Protein 5W83 (pdb70)

B-factor: mean 42.68, std 14.16, range [18.79, 93.51]

Nearest PDB structures (foldseek):
  5w83-assembly1_A  TM=1.006E+00  e=1.989E-36  Saccharomyces cerevisiae S288C
  5u4p-assembly1_A  TM=9.818E-01  e=3.634E-33  Saccharomyces cerevisiae S288C
  4o8x-assembly1_A  TM=9.878E-01  e=1.649E-31  Saccharomyces cerevisiae S288C
  4ocm-assembly2_D  TM=9.917E-01  e=1.110E-30  Saccharomyces cerevisiae S288C
  4ocl-assembly2_D  TM=9.915E-01  e=1.251E-30  Saccharomyces cerevisiae S288C

GO terms:
  GO:0034515 proteasome storage granule (C, IDA)
  GO:0008541 proteasome regulatory particle, lid subcomplex (C, IDA)
  GO:0006511 ubiquitin-dependent protein catabolic process (P, TAS)
  GO:0005515 protein binding (F, IPI)
  GO:0043161 proteasome-mediated ubiquitin-dependent protein catabolic process (P, IDA)

CATH classification: 3.40.140.10

InterPro domains:
  IPR000555 JAB1/MPN/MOV34 metalloenzyme domain [PF01398] (5-116)
  IPR000555 JAB1/MPN/MOV34 metalloenzyme domain [SM00232] (7-142)
  IPR024969 EIF3F/CSN6-like, C-terminal [PF13012] (165-292)
  IPR033858 26S Proteasome non-ATPase regulatory subunit 7/8 [cd08062] (6-303)
  IPR037518 MPN domain [PS50249] (8-143)

Solvent-accessible surface area: 15556 Å² total; per-residue (Å²): 200,137,22,112,107,1,10,0,6,4,1,0,0,0,14,1,4,26,6,6,80,54,42,150,15,123,157,122,83,14,8,0,0,0,0,1,3,61,1,121,56,56,13,0,90,1,43,32,15,23,8,5,35,21,123,32,41,101,97,59,47,98,37,49,141,12,61,79,98,6,0,77,61,6,24,92,4,27,56,127,56,35,65,177,16,56,5,1,0,0,3,0,6,3,78,158,71,66,97,8,0,63,145,0,1,75,17,0,70,128,53,18,92,39,50,0,0,0,0,3,0,35,8,99,34,82,53,142,29,41,10,15,53,0,32,6,4,57,97,95,110,162,65,121,80,78,110,68,33,28,78,92,6,82,22,82,13,88,24,76,9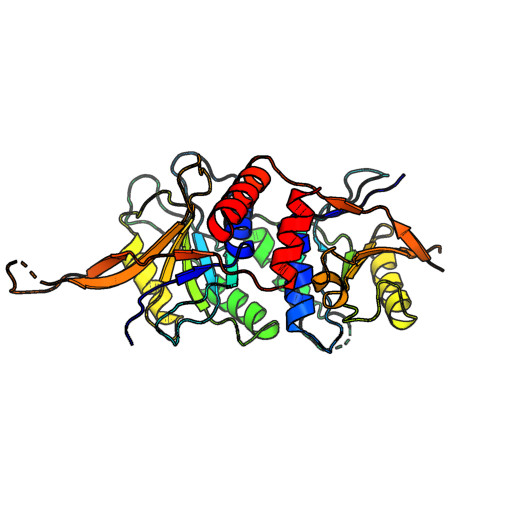8,0,6,20,19,0,5,47,35,0,34,140,113,202,30,20,0,72,0,18,0,4,0,0,0,52,0,0,42,20,0,57,67,7,58,114,93,83,4,39,0,0,0,1,1,95,37,61,70,112,111,21,0,49,3,39,2,2,15,17,6,34,96,136,134,46,66,103,119,10,46,63,72,17,53,83,9,22,144,91,4,30,9,102,52,90,28,0,0,8,2,6,0,2,20,32,87,13,30,104,10,35,92,111,9,10,85,38,0,92,61,22,35,145,157,44,90,53,4,0,0,0,0,0,0,0,61,50,0,36,165,27,102,10,34,30,35,0,8,21,13,116,163,155,83,88,67,6,95,34,54,30,50,49,79,90,86,17,52,103,13,0,97,36,3,54,50,87,54,147,203

Sequence (331 aa):
LQHEKVTIAPLVLLSALDHYERTQQTKENKRCVGVILGDANSSTIRRVTNSFALPFEEDEKNSDVWFLDHNYIENMNEMCKKINAKEKLIGWYHSGPKLRASDLKINELFKKYTQQNNPLLLIVDVKQQGVGLPTDAYVAIEQVDGTSTEEKTFLHLPCTIEAEEAEEIGVEHLLRDKETVYISSIALLKMLKHGRAGVPMEVMGLLMLGEFVDDYTVNNVVDVFAMPQSAVDDVFQAKMMMDMLKQTGRDQMVVGWYHSHPGFGCWLSSVDVNTQKSFEQLNSRAVAVVVDPIQSVKGKVVIDAFRLIDHYYSLNIDYHKTAKETKMLMNLHKEQWQ

Structure (mmCIF, N/CA/C/O backbone):
data_5W83
#
_entry.id   5W83
#
_cell.length_a   58.720
_cell.length_b   74.990
_cell.length_c   82.470
_cell.angle_alpha   90.00
_cell.angle_beta   90.00
_cell.angle_gamma   90.00
#
_symmetry.space_group_name_H-M   'P 21 21 21'
#
loop_
_entity.id
_entity.type
_entity.pdbx_description
1 polymer '26S proteasome regulatory subunit RPN8'
2 polymer 'Ubiquitin carboxyl-terminal hydrolase RPN11'
3 non-polymer 'ZINC ION'
4 water water
#
loop_
_atom_site.group_PDB
_atom_site.id
_atom_site.type_symbol
_atom_site.label_atom_id
_atom_site.label_alt_id
_atom_site.label_comp_id
_atom_site.label_asym_id
_atom_site.label_entity_id
_atom_site.label_seq_id
_atom_site.pdbx_PDB_ins_code
_atom_site.Cartn_x
_atom_site.Cartn_y
_atom_site.Cartn_z
_atom_site.occupancy
_atom_site.B_iso_or_equiv
_atom_site.auth_seq_id
_atom_site.auth_comp_id
_atom_site.auth_asym_id
_atom_site.auth_atom_id
_atom_site.pdbx_PDB_model_num
ATOM 1 N N . LEU A 1 3 ? 12.013 44.915 30.163 1.00 67.79 3 LEU A N 1
ATOM 2 C CA . LEU A 1 3 ? 11.973 44.018 31.310 1.00 66.11 3 LEU A CA 1
ATOM 3 C C . LEU A 1 3 ? 10.594 43.360 31.383 1.00 64.82 3 LEU A C 1
ATOM 4 O O . LEU A 1 3 ? 10.427 42.306 31.997 1.00 69.14 3 LEU A O 1
ATOM 19 N N . GLN A 1 4 ? 9.614 43.973 30.727 1.00 60.07 4 GLN A N 1
ATOM 20 C CA . GLN A 1 4 ? 8.240 43.490 30.738 1.00 56.22 4 GLN A CA 1
ATOM 21 C C . GLN A 1 4 ? 7.980 42.660 29.490 1.00 49.71 4 GLN A C 1
ATOM 22 O O . GLN A 1 4 ? 8.047 43.177 28.367 1.00 48.69 4 GLN A O 1
ATOM 36 N N . HIS A 1 5 ? 7.674 41.384 29.685 1.00 42.89 5 HIS A N 1
ATOM 37 C CA . HIS A 1 5 ? 7.214 40.557 28.581 1.00 39.22 5 HIS A CA 1
ATOM 38 C C . HIS A 1 5 ? 5.770 40.886 28.253 1.00 37.99 5 HIS A C 1
ATOM 39 O O . HIS A 1 5 ? 4.931 41.047 29.151 1.00 41.64 5 HIS A O 1
ATOM 53 N N . GLU A 1 6 ? 5.473 40.985 26.962 1.00 35.28 6 GLU A N 1
ATOM 54 C CA . GLU A 1 6 ? 4.120 41.309 26.547 1.00 34.46 6 GLU A CA 1
ATOM 55 C C . GLU A 1 6 ? 3.473 40.277 25.648 1.00 30.58 6 GLU A C 1
ATOM 56 O O . GLU A 1 6 ? 2.237 40.208 25.623 1.00 35.68 6 GLU A O 1
ATOM 68 N N . LYS A 1 7 ? 4.247 39.464 24.929 1.00 32.32 7 LYS A N 1
ATOM 69 C CA . LYS A 1 7 ? 3.636 38.483 24.041 1.00 30.86 7 LYS A CA 1
ATOM 70 C C . LYS A 1 7 ? 4.592 37.319 23.841 1.00 29.46 7 LYS A C 1
ATOM 71 O O . LYS A 1 7 ? 5.774 37.392 24.178 1.00 31.30 7 LYS A O 1
ATOM 90 N N . VAL A 1 8 ? 4.050 36.235 23.286 1.00 29.03 8 VAL A N 1
ATOM 91 C CA . VAL A 1 8 ? 4.779 34.980 23.116 1.00 27.75 8 VAL A CA 1
ATOM 92 C C . VAL A 1 8 ? 4.551 34.476 21.697 1.00 29.19 8 VAL A C 1
ATOM 93 O O . VAL A 1 8 ? 3.431 34.542 21.179 1.00 30.08 8 VAL A O 1
ATOM 106 N N . THR A 1 9 ? 5.620 34.009 21.043 1.00 28.22 9 THR A N 1
ATOM 107 C CA . THR A 1 9 ? 5.480 33.275 19.794 1.00 25.58 9 THR A CA 1
ATOM 108 C C . THR A 1 9 ? 5.963 31.852 20.029 1.00 28.90 9 THR A C 1
ATOM 109 O O . THR A 1 9 ? 6.865 31.618 20.829 1.00 28.01 9 THR A O 1
ATOM 120 N N . ILE A 1 10 ? 5.327 30.896 19.359 1.00 26.89 10 ILE A N 1
ATOM 121 C CA . ILE A 1 10 ? 5.613 29.474 19.554 1.00 25.64 10 ILE A CA 1
ATOM 122 C C . ILE A 1 10 ? 5.798 28.805 18.201 1.00 26.24 10 ILE A C 1
ATOM 123 O O . ILE A 1 10 ? 4.979 28.991 17.293 1.00 26.84 10 ILE A O 1
ATOM 139 N N . ALA A 1 11 ? 6.873 27.993 18.073 1.00 25.50 11 ALA A N 1
ATOM 140 C CA . ALA A 1 11 ? 7.085 27.180 16.880 1.00 25.74 11 ALA A CA 1
ATOM 141 C C . ALA A 1 11 ? 6.176 25.949 16.909 1.00 21.76 11 ALA A C 1
ATOM 142 O O . ALA A 1 11 ? 5.974 25.353 17.972 1.00 25.19 11 ALA A O 1
ATOM 149 N N . PRO A 1 12 ? 5.608 25.556 15.766 1.00 23.67 12 PRO A N 1
ATOM 150 C CA . PRO A 1 12 ? 4.797 24.331 15.720 1.00 24.72 12 PRO A CA 1
ATOM 151 C C . PRO A 1 12 ? 5.482 23.121 16.310 1.00 23.80 12 PRO A C 1
ATOM 152 O O . PRO A 1 12 ? 4.807 22.301 16.947 1.00 23.94 12 PRO A O 1
ATOM 163 N N . LEU A 1 13 ? 6.803 23.014 16.172 1.00 23.32 13 LEU A N 1
ATOM 164 C CA . LEU A 1 13 ? 7.512 21.859 16.710 1.00 23.15 13 LEU A CA 1
ATOM 165 C C . LEU A 1 13 ? 7.285 21.714 18.208 1.00 22.63 13 LEU A C 1
ATOM 166 O O . LEU A 1 13 ? 7.125 20.593 18.703 1.00 22.91 13 LEU A O 1
ATOM 182 N N . VAL A 1 14 ? 7.259 22.837 18.945 1.00 20.71 14 VAL A N 1
ATOM 183 C CA . VAL A 1 14 ? 7.086 22.763 20.396 1.00 24.65 14 VAL A CA 1
ATOM 184 C C . VAL A 1 14 ? 5.748 22.121 20.746 1.00 24.42 14 VAL A C 1
ATOM 185 O O . VAL A 1 14 ? 5.659 21.298 21.666 1.00 24.77 14 VAL A O 1
ATOM 198 N N . LEU A 1 15 ? 4.684 22.492 20.034 1.00 23.12 15 LEU A N 1
ATOM 199 C CA . LEU A 1 15 ? 3.379 21.899 20.326 1.00 22.94 15 LEU A CA 1
ATOM 200 C C . LEU A 1 15 ? 3.348 20.411 19.977 1.00 22.05 15 LEU A C 1
ATOM 201 O O . LEU A 1 15 ? 2.780 19.604 20.726 1.00 26.06 15 LEU A O 1
ATOM 217 N N . LEU A 1 16 ? 3.962 20.030 18.852 1.00 21.53 16 LEU A N 1
ATOM 218 C CA . LEU A 1 16 ? 4.030 18.621 18.464 1.00 24.28 16 LEU A CA 1
ATOM 219 C C . LEU A 1 16 ? 4.898 17.813 19.424 1.00 23.36 16 LEU A C 1
ATOM 220 O O . LEU A 1 16 ? 4.618 16.631 19.677 1.00 24.96 16 LEU A O 1
ATOM 236 N N . SER A 1 17 ? 5.959 18.434 19.951 1.00 21.77 17 SER A N 1
ATOM 237 C CA . SER A 1 17 ? 6.801 17.769 20.947 1.00 22.52 17 SER A CA 1
ATOM 238 C C . SER A 1 17 ? 6.037 17.557 22.243 1.00 21.79 17 SER A C 1
ATOM 239 O O . SER A 1 17 ? 6.146 16.492 22.870 1.00 24.86 17 SER A O 1
ATOM 247 N N . ALA A 1 18 ? 5.251 18.546 22.664 1.00 23.20 18 ALA A N 1
ATOM 248 C CA . ALA A 1 18 ? 4.466 18.335 23.877 1.00 23.31 18 ALA A CA 1
ATOM 249 C C . ALA A 1 18 ? 3.460 17.207 23.687 1.00 24.00 18 ALA A C 1
ATOM 250 O O . ALA A 1 18 ? 3.262 16.379 24.588 1.00 25.90 18 ALA A O 1
ATOM 257 N N . LEU A 1 19 ? 2.811 17.157 22.523 1.00 22.73 19 LEU A N 1
ATOM 258 C CA . LEU A 1 19 ? 1.862 16.081 22.254 1.00 26.24 19 LEU A CA 1
ATOM 259 C C . LEU A 1 19 ? 2.562 14.725 22.237 1.00 25.83 19 LEU A C 1
ATOM 260 O O . LEU A 1 19 ? 2.065 13.758 22.826 1.00 26.29 19 LEU A O 1
ATOM 276 N N . ASP A 1 20 ? 3.727 14.642 21.586 1.00 27.04 20 ASP A N 1
ATOM 277 C CA . ASP A 1 20 ? 4.464 13.377 21.540 1.00 26.84 20 ASP A CA 1
ATOM 278 C C . ASP A 1 20 ? 4.900 12.934 22.933 1.00 27.10 20 ASP A C 1
ATOM 279 O O . ASP A 1 20 ? 4.862 11.740 23.262 1.00 27.48 20 ASP A O 1
ATOM 288 N N . HIS A 1 21 ? 5.331 13.884 23.763 1.00 25.48 21 HIS A N 1
ATOM 289 C CA . HIS A 1 21 ? 5.634 13.577 25.157 1.00 26.04 21 HIS A CA 1
ATOM 290 C C . HIS A 1 21 ? 4.412 13.014 25.877 1.00 26.89 21 HIS A C 1
ATOM 291 O O . HIS A 1 21 ? 4.482 11.972 26.548 1.00 30.09 21 HIS A O 1
ATOM 305 N N . TYR A 1 22 ? 3.273 13.700 25.756 1.00 27.49 22 TYR A N 1
ATOM 306 C CA . TYR A 1 22 ? 2.051 13.233 26.406 1.00 30.32 22 TYR A CA 1
ATOM 307 C C . TYR A 1 22 ? 1.692 11.826 25.941 1.00 30.52 22 TYR A C 1
ATOM 308 O O . TYR A 1 22 ? 1.361 10.951 26.751 1.00 33.14 22 TYR A O 1
ATOM 326 N N . GLU A 1 23 ? 1.770 11.578 24.632 1.00 30.53 23 GLU A N 1
ATOM 327 C CA . GLU A 1 23 ? 1.314 10.291 24.121 1.00 35.58 23 GLU A CA 1
ATOM 328 C C . GLU A 1 23 ? 2.302 9.177 24.440 1.00 31.32 23 GLU A C 1
ATOM 329 O O . GLU A 1 23 ? 1.895 8.048 24.733 1.00 33.68 23 GLU A O 1
ATOM 341 N N . ARG A 1 24 ? 3.601 9.462 24.399 1.00 29.14 24 ARG A N 1
ATOM 342 C CA . ARG A 1 24 ? 4.575 8.391 24.594 1.00 35.42 24 ARG A CA 1
ATOM 343 C C . ARG A 1 24 ? 4.695 7.969 26.053 1.00 35.28 24 ARG A C 1
ATOM 344 O O . ARG A 1 24 ? 5.189 6.868 26.324 1.00 34.53 24 ARG A O 1
ATOM 365 N N . THR A 1 25 ? 4.286 8.820 26.991 1.00 35.07 25 THR A N 1
ATOM 366 C CA . THR A 1 25 ? 4.24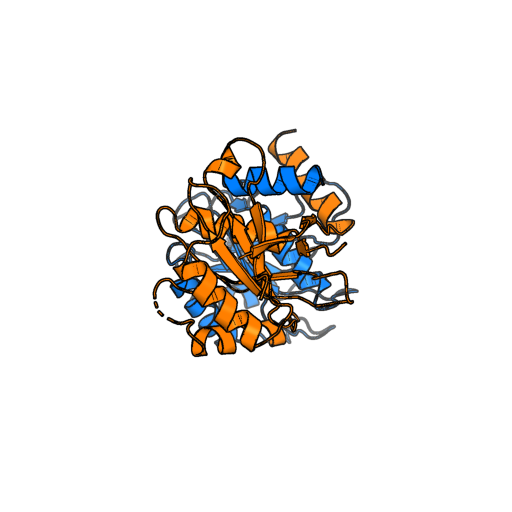2 8.470 28.404 1.00 37.06 25 THR A CA 1
ATOM 367 C C . THR A 1 25 ? 2.874 7.970 28.836 1.00 42.72 25 THR A C 1
ATOM 368 O O . THR A 1 25 ? 2.639 7.825 30.040 1.00 46.25 25 THR A O 1
ATOM 379 N N A GLN A 1 26 ? 1.980 7.678 27.885 0.44 43.98 26 GLN A N 1
ATOM 380 N N B GLN A 1 26 ? 1.969 7.744 27.883 0.56 43.77 26 GLN A N 1
ATOM 381 C CA A GLN A 1 26 ? 0.632 7.147 28.144 0.44 45.94 26 GLN A CA 1
ATOM 382 C CA B GLN A 1 26 ? 0.656 7.164 28.153 0.56 46.12 26 GLN A CA 1
ATOM 383 C C A GLN A 1 26 ? -0.116 7.960 29.200 0.44 44.75 26 GLN A C 1
ATOM 384 C C B GLN A 1 26 ? -0.086 7.959 29.220 0.56 44.55 26 GLN A C 1
ATOM 385 O O A GLN A 1 26 ? -0.881 7.424 30.002 0.44 47.29 26 GLN A O 1
ATOM 386 O O B GLN A 1 26 ? -0.775 7.402 30.077 0.56 47.85 26 GLN A O 1
ATOM 413 N N . THR A 1 27 ? 0.069 9.279 29.171 1.00 44.26 27 THR A N 1
ATOM 414 C CA . THR A 1 27 ? -0.641 10.147 30.099 1.00 47.76 27 THR A CA 1
ATOM 415 C C . THR A 1 27 ? -2.127 10.108 29.773 1.00 43.96 27 THR A C 1
ATOM 416 O O . THR A 1 27 ? -2.515 10.203 28.605 1.00 50.17 27 THR A O 1
ATOM 428 N N . LYS A 1 28 ? -2.959 9.931 30.796 1.00 53.53 28 LYS A N 1
ATOM 429 C CA . LYS A 1 28 ? -4.404 9.917 30.615 1.00 59.49 28 LYS A CA 1
ATOM 430 C C . LYS A 1 28 ? -5.066 10.475 31.866 1.00 56.97 28 LYS A C 1
ATOM 431 O O . LYS A 1 28 ? -4.398 10.891 32.817 1.00 61.69 28 LYS A O 1
ATOM 450 N N . GLU A 1 29 ? -6.399 10.491 31.851 1.00 67.32 29 GLU A N 1
ATOM 451 C CA . GLU A 1 29 ? -7.192 10.943 32.990 1.00 63.39 29 GLU A CA 1
ATOM 452 C C . GLU A 1 29 ? -6.828 12.372 33.366 1.00 59.70 29 GLU A C 1
ATOM 453 O O . GLU A 1 29 ? -6.700 13.235 32.487 1.00 62.53 29 GLU A O 1
ATOM 465 N N . ASN A 1 30 ? -6.645 12.627 34.662 1.00 65.30 30 ASN A N 1
ATOM 466 C CA . ASN A 1 30 ? -6.288 13.955 35.135 1.00 61.46 30 ASN A CA 1
ATOM 467 C C . ASN A 1 30 ? -4.782 14.167 35.205 1.00 56.27 30 ASN A C 1
ATOM 468 O O . ASN A 1 30 ? -4.334 15.209 35.697 1.00 51.85 30 ASN A O 1
ATOM 479 N N . LYS A 1 31 ? -3.993 13.213 34.720 1.00 49.99 31 LYS A N 1
ATOM 480 C CA . LYS A 1 31 ? -2.553 13.354 34.799 1.00 46.56 31 LYS A CA 1
ATOM 481 C C . LYS A 1 31 ? -2.057 14.329 33.740 1.00 45.68 31 LYS A C 1
ATOM 482 O O . LYS A 1 31 ? -2.698 14.557 32.709 1.00 53.32 31 LYS A O 1
ATOM 501 N N . ARG A 1 32 ? -0.894 14.905 34.010 1.00 42.94 32 ARG A N 1
ATOM 502 C CA . ARG A 1 32 ? -0.246 15.806 33.075 1.00 37.63 32 ARG A CA 1
ATOM 503 C C . ARG A 1 32 ? 1.210 15.399 32.909 1.00 35.16 32 ARG A C 1
ATOM 504 O O . ARG A 1 32 ? 1.812 14.769 33.787 1.00 37.98 32 ARG A O 1
ATOM 525 N N . CYS A 1 33 ? 1.767 15.758 31.760 1.00 31.52 33 CYS A N 1
ATOM 526 C CA . CYS A 1 33 ? 3.201 15.682 31.554 1.00 34.06 33 CYS A CA 1
ATOM 527 C C . CYS A 1 33 ? 3.788 17.086 31.658 1.00 35.94 33 CYS A C 1
ATOM 528 O O . CYS A 1 33 ? 3.087 18.090 31.503 1.00 33.44 33 CYS A O 1
ATOM 536 N N . VAL A 1 34 ? 5.080 17.145 31.959 1.00 31.15 34 VAL A N 1
ATOM 537 C CA . VAL A 1 34 ? 5.762 18.398 32.263 1.00 27.67 34 VAL A CA 1
ATOM 538 C C . VAL A 1 34 ? 7.117 18.387 31.578 1.00 27.48 34 VAL A C 1
ATOM 539 O O . VAL A 1 34 ? 7.799 17.357 31.559 1.00 30.32 34 VAL A O 1
ATOM 552 N N . GLY A 1 35 ? 7.518 19.531 31.026 1.00 27.57 35 GLY A N 1
ATOM 553 C CA . GLY A 1 35 ? 8.859 19.649 30.485 1.00 27.86 35 GLY A CA 1
ATOM 554 C C . GLY A 1 35 ? 9.417 21.059 30.439 1.00 26.52 35 GLY A C 1
ATOM 555 O O . GLY A 1 35 ? 8.853 21.979 31.033 1.00 26.63 35 GLY A O 1
ATOM 559 N N . VAL A 1 36 ? 10.531 21.237 29.720 1.00 24.76 36 VAL A N 1
ATOM 560 C CA . VAL A 1 36 ? 11.244 22.508 29.624 1.00 25.72 36 VAL A CA 1
ATOM 561 C C . VAL A 1 36 ? 10.987 23.096 28.249 1.00 25.37 36 VAL A C 1
ATOM 562 O O . VAL A 1 36 ? 10.898 22.351 27.269 1.00 24.29 36 VAL A O 1
ATOM 575 N N . ILE A 1 37 ? 10.889 24.432 28.167 1.00 24.56 37 ILE A N 1
ATOM 576 C CA . ILE A 1 37 ? 10.875 25.138 26.890 1.00 22.92 37 ILE A CA 1
ATOM 577 C C . ILE A 1 37 ? 12.137 25.973 26.744 1.00 24.28 37 ILE A C 1
ATOM 578 O O . ILE A 1 37 ? 12.658 26.530 27.718 1.00 26.48 37 ILE A O 1
ATOM 594 N N . LEU A 1 38 ? 12.613 26.059 25.505 1.00 24.95 38 LEU A N 1
ATOM 595 C CA . LEU A 1 38 ? 13.819 26.782 25.144 1.00 23.97 38 LEU A CA 1
ATOM 596 C C . LEU A 1 38 ? 13.496 27.830 24.094 1.00 23.91 38 LEU A C 1
ATOM 597 O O . LEU A 1 38 ? 12.513 27.721 23.354 1.00 24.94 38 LEU A O 1
ATOM 613 N N . GLY A 1 39 ? 14.353 28.845 24.021 1.00 25.74 39 GLY A N 1
ATOM 614 C CA . GLY A 1 39 ? 14.200 29.897 23.037 1.00 27.53 39 GLY A CA 1
ATOM 615 C C . GLY A 1 39 ? 14.889 31.171 23.479 1.00 28.58 39 GLY A C 1
ATOM 616 O O . GLY A 1 39 ? 16.045 31.134 23.903 1.00 29.54 39 GLY A O 1
ATOM 620 N N . ASP A 1 40 ? 14.187 32.302 23.406 1.00 26.69 40 ASP A N 1
ATOM 621 C CA . ASP A 1 40 ? 14.804 33.593 23.726 1.00 31.56 40 ASP A CA 1
ATOM 622 C C . ASP A 1 40 ? 13.768 34.484 24.390 1.00 33.97 40 ASP A C 1
ATOM 623 O O . ASP A 1 40 ? 12.731 34.772 23.791 1.00 36.24 40 ASP A O 1
ATOM 632 N N . ALA A 1 41 ? 14.055 34.931 25.619 1.00 33.60 41 ALA A N 1
ATOM 633 C CA . ALA A 1 41 ? 13.111 35.715 26.412 1.00 34.48 41 ALA A CA 1
ATOM 634 C C . ALA A 1 41 ? 13.695 37.053 26.842 1.00 39.24 41 ALA A C 1
ATOM 635 O O . ALA A 1 41 ? 13.244 37.635 27.838 1.00 39.97 41 ALA A O 1
ATOM 642 N N . ASN A 1 42 ? 14.689 37.552 26.111 1.00 41.16 42 ASN A N 1
ATOM 643 C CA . ASN A 1 42 ? 15.377 38.784 26.470 1.00 44.92 42 ASN A CA 1
ATOM 644 C C . ASN A 1 42 ? 14.720 40.031 25.889 1.00 47.76 42 ASN A C 1
ATOM 645 O O . ASN A 1 42 ? 15.230 41.136 26.101 1.00 46.32 42 ASN A O 1
ATOM 656 N N . SER A 1 43 ? 13.609 39.888 25.169 1.00 44.61 43 SER A N 1
ATOM 657 C CA . SER A 1 43 ? 12.858 41.018 24.635 1.00 45.58 43 SER A CA 1
ATOM 658 C C . SER A 1 43 ? 11.400 40.874 25.055 1.00 41.36 43 SER A C 1
ATOM 659 O O . SER A 1 43 ? 11.010 39.876 25.666 1.00 42.11 43 SER A O 1
ATOM 667 N N . SER A 1 44 ? 10.581 41.882 24.731 1.00 39.10 44 SER A N 1
ATOM 668 C CA . SER A 1 44 ? 9.187 41.851 25.156 1.00 40.20 44 SER A CA 1
ATOM 669 C C . SER A 1 44 ? 8.403 40.724 24.496 1.00 34.00 44 SER A C 1
ATOM 670 O O . SER A 1 44 ? 7.376 40.303 25.038 1.00 37.79 44 SER A O 1
ATOM 678 N N . THR A 1 45 ? 8.851 40.226 23.348 1.00 38.49 45 THR A N 1
ATOM 679 C CA . THR A 1 45 ? 8.261 39.036 22.746 1.00 36.25 45 THR A CA 1
ATOM 680 C C . THR A 1 45 ? 9.128 37.839 23.099 1.00 36.51 45 THR A C 1
ATOM 681 O O . THR A 1 45 ? 10.307 37.797 22.736 1.00 38.00 45 THR A O 1
ATOM 692 N N . ILE A 1 46 ? 8.556 36.881 23.820 1.00 29.70 46 ILE A N 1
ATOM 693 C CA . ILE A 1 46 ? 9.269 35.643 24.115 1.00 28.76 46 ILE A CA 1
ATOM 694 C C . ILE A 1 46 ? 9.093 34.698 22.944 1.00 29.22 46 ILE A C 1
ATOM 695 O O . ILE A 1 46 ? 7.963 34.423 22.516 1.00 33.13 46 ILE A O 1
ATOM 711 N N A ARG A 1 47 ? 10.210 34.212 22.409 0.54 29.57 47 ARG A N 1
ATOM 712 N N B ARG A 1 47 ? 10.204 34.168 22.428 0.46 29.95 47 ARG A N 1
ATOM 713 C CA A ARG A 1 47 ? 10.210 33.260 21.311 0.54 29.14 47 ARG A CA 1
ATOM 714 C CA B ARG A 1 47 ? 10.185 33.267 21.279 0.46 29.22 47 ARG A CA 1
ATOM 715 C C A ARG A 1 47 ? 10.459 31.867 21.875 0.54 28.10 47 ARG A C 1
ATOM 716 C C B ARG A 1 47 ? 10.497 31.848 21.749 0.46 28.12 47 ARG A C 1
ATOM 717 O O A ARG A 1 47 ? 11.503 31.614 22.488 0.54 27.38 47 ARG A O 1
ATOM 718 O O B ARG A 1 47 ? 11.627 31.553 22.153 0.46 29.34 47 ARG A O 1
ATOM 759 N N . VAL A 1 48 ? 9.493 30.978 21.686 1.00 23.58 48 VAL A N 1
ATOM 760 C CA . VAL A 1 48 ? 9.584 29.607 22.172 1.00 25.01 48 VAL A CA 1
ATOM 761 C C . VAL A 1 48 ? 9.860 28.734 20.955 1.00 24.92 48 VAL A C 1
ATOM 762 O O . VAL A 1 48 ? 9.002 28.591 20.082 1.00 25.28 48 VAL A O 1
ATOM 776 N N . THR A 1 49 ? 11.055 28.144 20.881 1.00 25.50 49 THR A N 1
ATOM 777 C CA . THR A 1 49 ? 11.443 27.425 19.680 1.00 25.49 49 THR A CA 1
ATOM 778 C C . THR A 1 49 ? 11.820 25.965 19.890 1.00 24.33 49 THR A C 1
ATOM 779 O O . THR A 1 49 ? 11.935 25.234 18.894 1.00 24.63 49 THR A O 1
ATOM 790 N N . ASN A 1 50 ? 11.985 25.498 21.128 1.00 24.20 50 ASN A N 1
ATOM 791 C CA . ASN A 1 50 ? 12.286 24.089 21.349 1.00 26.08 50 ASN A CA 1
ATOM 792 C C . ASN A 1 50 ? 11.800 23.696 22.734 1.00 27.47 50 ASN A C 1
ATOM 793 O O . ASN A 1 50 ? 11.276 24.522 23.490 1.00 24.47 50 ASN A O 1
ATOM 804 N N . SER A 1 51 ? 11.983 22.418 23.064 1.00 22.53 51 SER A N 1
ATOM 805 C CA . SER A 1 51 ? 11.465 21.878 24.316 1.00 23.08 51 SER A CA 1
ATOM 806 C C . SER A 1 51 ? 12.097 20.520 24.561 1.00 26.14 51 SER A C 1
ATOM 807 O O . SER A 1 51 ? 12.629 19.894 23.640 1.00 24.45 51 SER A O 1
ATOM 815 N N . PHE A 1 52 ? 12.010 20.059 25.806 1.00 23.24 52 PHE A N 1
ATOM 816 C CA . PHE A 1 52 ? 12.265 18.651 26.074 1.00 27.14 52 PHE A CA 1
ATOM 817 C C . PHE A 1 52 ? 11.471 18.207 27.295 1.00 27.08 52 PHE A C 1
ATOM 818 O O . PHE A 1 52 ? 11.109 19.018 28.151 1.00 27.15 52 PHE A O 1
ATOM 835 N N . ALA A 1 53 ? 11.180 16.902 27.335 1.00 24.94 53 ALA A N 1
ATOM 836 C CA . ALA A 1 53 ? 10.398 16.275 28.391 1.00 24.96 53 ALA A CA 1
ATOM 837 C C . ALA A 1 53 ? 11.171 16.176 29.704 1.00 27.84 53 ALA A C 1
ATOM 838 O O . ALA A 1 53 ? 12.394 15.991 29.724 1.00 26.23 53 ALA A O 1
ATOM 845 N N . LEU A 1 54 ? 10.428 16.273 30.835 1.00 29.26 54 LEU A N 1
ATOM 846 C CA . LEU A 1 54 ? 11.022 15.998 32.141 1.00 29.15 54 LEU A CA 1
ATOM 847 C C . LEU A 1 54 ? 10.393 14.768 32.783 1.00 29.81 54 LEU A C 1
ATOM 848 O O . LEU A 1 54 ? 9.207 14.488 32.584 1.00 35.02 54 LEU A O 1
ATOM 864 N N . PRO A 1 55 ? 11.165 13.997 33.548 1.00 30.70 55 PRO A N 1
ATOM 865 C CA . PRO A 1 55 ? 10.542 13.078 34.499 1.00 32.46 55 PRO A CA 1
ATOM 866 C C . PRO A 1 55 ? 9.863 13.907 35.575 1.00 39.63 55 PRO A C 1
ATOM 867 O O . PRO A 1 55 ? 10.439 14.868 36.090 1.00 41.45 55 PRO A O 1
ATOM 878 N N . PHE A 1 56 ? 8.622 13.558 35.883 1.00 41.86 56 PHE A N 1
ATOM 879 C CA . PHE A 1 56 ? 7.811 14.372 36.779 1.00 34.71 56 PHE A CA 1
ATOM 880 C C . PHE A 1 56 ? 6.769 13.468 37.405 1.00 41.19 56 PHE A C 1
ATOM 881 O O . PHE A 1 56 ? 6.081 12.731 36.695 1.00 42.82 56 PHE A O 1
ATOM 898 N N . GLU A 1 57 ? 6.660 13.516 38.722 1.00 42.44 57 GLU A N 1
ATOM 899 C CA . GLU A 1 57 ? 5.590 12.820 39.407 1.00 45.02 57 GLU A CA 1
ATOM 900 C C . GLU A 1 57 ? 4.945 13.789 40.376 1.00 47.44 57 GLU A C 1
ATOM 901 O O . GLU A 1 57 ? 5.612 14.668 40.931 1.00 43.01 57 GLU A O 1
ATOM 913 N N . GLU A 1 58 ? 3.638 13.653 40.529 1.00 47.86 58 GLU A N 1
ATOM 914 C CA . GLU A 1 58 ? 2.894 14.436 41.496 1.00 42.91 58 GLU A CA 1
ATOM 915 C C . GLU A 1 58 ? 1.808 13.552 42.074 1.00 49.87 58 GLU A C 1
ATOM 916 O O . GLU A 1 58 ? 1.345 12.607 41.427 1.00 53.05 58 GLU A O 1
ATOM 928 N N . ASP A 1 59 ? 1.418 13.863 43.303 1.00 56.41 59 ASP A N 1
ATOM 929 C CA . ASP A 1 59 ? 0.445 13.050 44.008 1.00 61.90 59 ASP A CA 1
ATOM 930 C C . ASP A 1 59 ? -0.955 13.378 43.517 1.00 67.04 59 ASP A C 1
ATOM 931 O O . ASP A 1 59 ? -1.319 14.552 43.379 1.00 56.91 59 ASP A O 1
ATOM 935 N N . GLU A 1 60 ? -1.714 12.338 43.275 1.00 77.93 60 GLU A N 1
ATOM 936 C CA . GLU A 1 60 ? -3.063 12.440 42.801 1.00 75.08 60 GLU A CA 1
ATOM 937 C C . GLU A 1 60 ? -3.879 13.538 43.465 1.00 72.24 60 GLU A C 1
ATOM 938 O O . GLU A 1 60 ? -4.387 14.428 42.795 1.00 72.59 60 GLU A O 1
ATOM 944 N N . LYS A 1 61 ? -4.016 13.478 44.778 1.00 74.17 61 LYS A N 1
ATOM 945 C CA . LYS A 1 61 ? -4.813 14.474 45.463 1.00 71.13 61 LYS A CA 1
ATOM 946 C C . LYS A 1 61 ? -4.007 15.599 46.044 1.00 74.19 61 LYS A C 1
ATOM 947 O O . LYS A 1 61 ? -4.268 16.741 45.722 1.00 75.21 61 LYS A O 1
ATOM 953 N N . ASN A 1 62 ? -3.051 15.303 46.904 1.00 75.05 62 ASN A N 1
ATOM 954 C CA . ASN A 1 62 ? -2.277 16.363 47.492 1.00 70.86 62 ASN A CA 1
ATOM 955 C C . ASN A 1 62 ? -1.496 17.105 46.431 1.00 66.28 62 ASN A C 1
ATOM 956 O O . ASN A 1 62 ? -0.519 16.615 45.943 1.00 67.51 62 ASN A O 1
ATOM 962 N N . SER A 1 63 ? -1.945 18.296 46.070 1.00 66.34 63 SER A N 1
ATOM 963 C CA . SER A 1 63 ? -1.196 19.102 45.115 1.00 66.77 63 SER A CA 1
ATOM 964 C C . SER A 1 63 ? 0.139 19.586 45.666 1.00 66.55 63 SER A C 1
ATOM 965 O O . SER A 1 63 ? 0.940 20.141 44.906 1.00 66.81 63 SER A O 1
ATOM 971 N N . ASP A 1 64 ? 0.400 19.394 46.959 1.00 63.68 64 ASP A N 1
ATOM 972 C CA . ASP A 1 64 ? 1.665 19.815 47.546 1.00 64.44 64 ASP A CA 1
ATOM 973 C C . ASP A 1 64 ? 2.784 18.803 47.344 1.00 63.80 64 ASP A C 1
ATOM 974 O O . ASP A 1 64 ? 3.950 19.148 47.560 1.00 64.96 64 ASP A O 1
ATOM 980 N N . VAL A 1 65 ? 2.467 17.571 46.949 1.00 64.01 65 VAL A N 1
ATOM 981 C CA . VAL A 1 65 ? 3.465 16.524 46.756 1.00 62.76 65 VAL A CA 1
ATOM 982 C C . VAL A 1 65 ? 3.779 16.412 45.271 1.00 55.11 65 VAL A C 1
ATOM 983 O O . VAL A 1 65 ? 2.955 15.919 44.494 1.00 51.76 65 VAL A O 1
ATOM 988 N N . TRP A 1 66 ? 4.971 16.861 44.883 1.00 53.43 66 TRP A N 1
ATOM 989 C CA . TRP A 1 66 ? 5.433 16.733 43.510 1.00 55.16 66 TRP A CA 1
ATOM 990 C C . TRP A 1 66 ? 6.955 16.696 43.501 1.00 54.48 66 TRP A C 1
ATOM 991 O O . TRP A 1 66 ? 7.609 17.169 44.435 1.00 53.07 66 TRP A O 1
ATOM 1012 N N . PHE A 1 67 ? 7.518 16.128 42.436 1.00 49.51 67 PHE A N 1
ATOM 1013 C CA . PHE A 1 67 ? 8.959 15.916 42.368 1.00 49.16 67 PHE A CA 1
ATOM 1014 C C . PHE A 1 67 ? 9.436 16.174 40.948 1.00 47.50 67 PHE A C 1
ATOM 1015 O O . PHE A 1 67 ? 8.883 15.614 40.000 1.00 47.34 67 PHE A O 1
ATOM 1032 N N . LEU A 1 68 ? 10.454 17.021 40.810 1.00 50.28 68 LEU A N 1
ATOM 1033 C CA . LEU A 1 68 ? 11.079 17.313 39.525 1.00 51.24 68 LEU A CA 1
ATOM 1034 C C . LEU A 1 68 ? 12.580 17.137 39.664 1.00 48.80 68 LEU A C 1
ATOM 1035 O O . LEU A 1 68 ? 13.188 17.712 40.570 1.00 50.14 68 LEU A O 1
ATOM 1051 N N . ASP A 1 69 ? 13.174 16.355 38.766 1.00 47.17 69 ASP A N 1
ATOM 1052 C CA . ASP A 1 69 ? 14.591 16.010 38.850 1.00 55.20 69 ASP A CA 1
ATOM 1053 C C . ASP A 1 69 ? 15.431 17.208 38.426 1.00 53.27 69 ASP A C 1
ATOM 1054 O O . ASP A 1 69 ? 15.542 17.507 37.238 1.00 49.86 69 ASP A O 1
ATOM 1063 N N . HIS A 1 70 ? 16.041 17.891 39.400 1.00 54.37 70 HIS A N 1
ATOM 1064 C CA . HIS A 1 70 ? 16.972 18.970 39.074 1.00 58.57 70 HIS A CA 1
ATOM 1065 C C . HIS A 1 70 ? 18.091 18.476 38.167 1.00 50.60 70 HIS A C 1
ATOM 1066 O O . HIS A 1 70 ? 18.470 19.154 37.206 1.00 45.21 70 HIS A O 1
ATOM 1080 N N . ASN A 1 71 ? 18.643 17.298 38.468 1.00 50.44 71 ASN A N 1
ATOM 1081 C CA . ASN A 1 71 ? 19.787 16.803 37.713 1.00 50.24 71 ASN A CA 1
ATOM 1082 C C . ASN A 1 71 ? 19.424 16.582 36.252 1.00 46.12 71 ASN A C 1
ATOM 1083 O O . ASN A 1 71 ? 20.234 16.850 35.358 1.00 41.29 71 ASN A O 1
ATOM 1094 N N . TYR A 1 72 ? 18.205 16.100 35.991 1.00 38.61 72 TYR A N 1
ATOM 1095 C CA . TYR A 1 72 ? 17.778 15.880 34.612 1.00 40.46 72 TYR A CA 1
ATOM 1096 C C . TYR A 1 72 ? 17.716 17.197 33.852 1.00 37.56 72 TYR A C 1
ATOM 1097 O O . TYR A 1 72 ? 18.178 17.292 32.709 1.00 37.60 72 TYR A O 1
ATOM 1115 N N . ILE A 1 73 ? 17.124 18.221 34.473 1.00 36.54 73 ILE A N 1
ATOM 1116 C CA . ILE A 1 73 ? 17.070 19.551 33.864 1.00 35.34 73 ILE A CA 1
ATOM 1117 C C . ILE A 1 73 ? 18.458 19.982 33.418 1.00 39.42 73 ILE A C 1
ATOM 1118 O O . ILE A 1 73 ? 18.669 20.400 32.275 1.00 35.47 73 ILE A O 1
ATOM 1134 N N . GLU A 1 74 ? 19.424 19.898 34.334 1.00 44.42 74 GLU A N 1
ATOM 1135 C CA . GLU A 1 74 ? 20.770 20.384 34.060 1.00 44.32 74 GLU A CA 1
ATOM 1136 C C . GLU A 1 74 ? 21.471 19.522 33.021 1.00 43.25 74 GLU A C 1
ATOM 1137 O O . GLU A 1 74 ? 22.067 20.041 32.071 1.00 40.12 74 GLU A O 1
ATOM 1149 N N . ASN A 1 75 ? 21.397 18.202 33.176 1.00 40.64 75 ASN A N 1
ATOM 1150 C CA . ASN A 1 75 ? 22.067 17.315 32.234 1.00 38.91 75 ASN A CA 1
ATOM 1151 C C . ASN A 1 75 ? 21.525 17.478 30.815 1.00 39.45 75 ASN A C 1
ATOM 1152 O O . ASN A 1 75 ? 22.291 17.472 29.841 1.00 36.36 75 ASN A O 1
ATOM 1163 N N . MET A 1 76 ? 20.206 17.588 30.666 1.00 36.32 76 MET A N 1
ATOM 1164 C CA . MET A 1 76 ? 19.659 17.701 29.321 1.00 35.32 76 MET A CA 1
ATOM 1165 C C . MET A 1 76 ? 19.925 19.084 28.741 1.00 36.33 76 MET A C 1
ATOM 1166 O O . MET A 1 76 ? 20.265 19.211 27.560 1.00 35.38 76 MET A O 1
ATOM 1180 N N . ASN A 1 77 ? 19.780 20.135 29.556 1.00 32.17 77 ASN A N 1
ATOM 1181 C CA . ASN A 1 77 ? 20.026 21.484 29.048 1.00 35.62 77 ASN A CA 1
ATOM 1182 C C . ASN A 1 77 ? 21.459 21.628 28.548 1.00 38.46 77 ASN A C 1
ATOM 1183 O O . ASN A 1 77 ? 21.711 22.320 27.556 1.00 39.68 77 ASN A O 1
ATOM 1194 N N . GLU A 1 78 ? 22.411 20.970 29.213 1.00 39.19 78 GLU A N 1
ATOM 1195 C CA . GLU A 1 78 ? 23.792 21.019 28.751 1.00 43.36 78 GLU A CA 1
ATOM 1196 C C . GLU A 1 78 ? 23.960 20.332 27.403 1.00 42.19 78 GLU A C 1
ATOM 1197 O O . GLU A 1 78 ? 24.792 20.759 26.593 1.00 41.05 78 GLU A O 1
ATOM 1209 N N . MET A 1 79 ? 23.213 19.256 27.151 1.00 35.27 79 MET A N 1
ATOM 1210 C CA . MET A 1 79 ? 23.282 18.643 25.833 1.00 34.47 79 MET A CA 1
ATOM 1211 C C . MET A 1 79 ? 22.653 19.555 24.787 1.00 33.21 79 MET A C 1
ATOM 1212 O O . MET A 1 79 ? 23.185 19.691 23.679 1.00 34.87 79 MET A O 1
ATOM 1226 N N . CYS A 1 80 ? 21.551 20.229 25.134 1.00 35.86 80 CYS A N 1
ATOM 1227 C CA . CYS A 1 80 ? 20.968 21.204 24.218 1.00 32.64 80 CYS A CA 1
ATOM 1228 C C . CYS A 1 80 ? 21.936 22.349 23.942 1.00 33.20 80 CYS A C 1
ATOM 1229 O O . CYS A 1 80 ? 21.974 22.876 22.827 1.00 33.79 80 CYS A O 1
ATOM 1237 N N . LYS A 1 81 ? 22.715 22.743 24.957 1.00 34.31 81 LYS A N 1
ATOM 1238 C CA . LYS A 1 81 ? 23.687 23.817 24.774 1.00 36.68 81 LYS A CA 1
ATOM 1239 C C . LYS A 1 81 ? 24.720 23.441 23.732 1.00 40.31 81 LYS A C 1
ATOM 1240 O O . LYS A 1 81 ? 25.136 24.287 22.931 1.00 39.37 81 LYS A O 1
ATOM 1259 N N . LYS A 1 82 ? 25.148 22.176 23.736 1.00 39.49 82 LYS A N 1
ATOM 1260 C CA . LYS A 1 82 ? 26.138 21.706 22.778 1.00 41.23 82 LYS A CA 1
ATOM 1261 C C . LYS A 1 82 ? 25.601 21.731 21.352 1.00 37.02 82 LYS A C 1
ATOM 1262 O O . LYS A 1 82 ? 26.383 21.849 20.398 1.00 40.54 82 LYS A O 1
ATOM 1281 N N . ILE A 1 83 ? 24.282 21.617 21.184 1.00 32.28 83 ILE A N 1
ATOM 1282 C CA . ILE A 1 83 ? 23.686 21.633 19.848 1.00 29.81 83 ILE A CA 1
ATOM 1283 C C . ILE A 1 83 ? 23.438 23.063 19.379 1.00 35.18 83 ILE A C 1
ATOM 1284 O O . ILE A 1 83 ? 23.801 23.442 18.260 1.00 34.96 83 ILE A O 1
ATOM 1300 N N . ASN A 1 84 ? 22.783 23.878 20.208 1.00 34.46 84 ASN A N 1
ATOM 1301 C CA . ASN A 1 84 ? 22.442 25.233 19.794 1.00 36.24 84 ASN A CA 1
ATOM 1302 C C . ASN A 1 84 ? 22.479 26.132 21.024 1.00 36.62 84 ASN A C 1
ATOM 1303 O O . ASN A 1 84 ? 21.520 26.159 21.801 1.00 36.16 84 ASN A O 1
ATOM 1314 N N . ALA A 1 85 ? 23.564 26.889 21.174 1.00 36.09 85 ALA A N 1
ATOM 1315 C CA . ALA A 1 85 ? 23.705 27.718 22.363 1.00 45.62 85 ALA A CA 1
ATOM 1316 C C . ALA A 1 85 ? 22.758 28.913 22.370 1.00 44.88 85 ALA A C 1
ATOM 1317 O O . ALA A 1 85 ? 22.558 29.516 23.432 1.00 42.01 85 ALA A O 1
ATOM 1324 N N . LYS A 1 86 ? 22.155 29.257 21.233 1.00 42.70 86 LYS A N 1
ATOM 1325 C CA . LYS A 1 86 ? 21.228 30.380 21.193 1.00 40.51 86 LYS A CA 1
ATOM 1326 C C . LYS A 1 86 ? 19.867 30.052 21.797 1.00 39.27 86 LYS A C 1
ATOM 1327 O O . LYS A 1 86 ? 19.129 30.974 22.149 1.00 43.59 86 LYS A O 1
ATOM 1346 N N . GLU A 1 87 ? 19.507 28.773 21.905 1.00 32.41 87 GLU A N 1
ATOM 1347 C CA . GLU A 1 87 ? 18.214 28.381 22.465 1.00 33.44 87 GLU A CA 1
ATOM 1348 C C . GLU A 1 87 ? 18.385 28.162 23.962 1.00 39.02 87 GLU A C 1
ATOM 1349 O O . GLU A 1 87 ? 18.706 27.065 24.424 1.00 43.57 87 GLU A O 1
ATOM 1361 N N . LYS A 1 88 ? 18.145 29.219 24.728 1.00 35.53 88 LYS A N 1
ATOM 1362 C CA . LYS A 1 88 ? 18.298 29.206 26.172 1.00 33.38 88 LYS A CA 1
ATOM 1363 C C . LYS A 1 88 ? 17.078 28.588 26.846 1.00 34.65 88 LYS A C 1
ATOM 1364 O O . LYS A 1 88 ? 15.962 28.622 26.320 1.00 28.22 88 LYS A O 1
ATOM 1374 N N . LEU A 1 89 ? 17.299 28.056 28.049 1.00 37.71 89 LEU A N 1
ATOM 1375 C CA . LEU A 1 89 ? 16.190 27.636 28.895 1.00 30.17 89 LEU A CA 1
ATOM 1376 C C . LEU A 1 89 ? 15.404 28.868 29.335 1.00 28.28 89 LEU A C 1
ATOM 1377 O O . LEU A 1 89 ? 15.934 29.720 30.057 1.00 30.83 89 LEU A O 1
ATOM 1393 N N . ILE A 1 90 ? 14.144 28.953 28.917 1.00 27.41 90 ILE A N 1
ATOM 1394 C CA . ILE A 1 90 ? 13.304 30.121 29.187 1.00 27.19 90 ILE A CA 1
ATOM 1395 C C . ILE A 1 90 ? 12.090 29.807 30.051 1.00 27.69 90 ILE A C 1
ATOM 1396 O O . ILE A 1 90 ? 11.361 30.741 30.430 1.00 28.44 90 ILE A O 1
ATOM 1412 N N . GLY A 1 91 ? 11.824 28.551 30.358 1.00 27.47 91 GLY A N 1
ATOM 1413 C CA . GLY A 1 91 ? 10.716 28.235 31.245 1.00 28.95 91 GLY A CA 1
ATOM 1414 C C . GLY A 1 91 ? 10.312 26.779 31.098 1.00 26.34 91 GLY A C 1
ATOM 1415 O O . GLY A 1 91 ? 11.146 25.916 30.811 1.00 25.32 91 GLY A O 1
ATOM 1419 N N . TRP A 1 92 ? 9.020 26.526 31.276 1.00 27.10 92 TRP A N 1
ATOM 1420 C CA . TRP A 1 92 ? 8.553 25.148 31.320 1.00 26.20 92 TRP A CA 1
ATOM 1421 C C . TRP A 1 92 ? 7.169 25.057 30.691 1.00 27.20 92 TRP A C 1
ATOM 1422 O O . TRP A 1 92 ? 6.527 26.072 30.404 1.00 26.10 92 TRP A O 1
ATOM 1443 N N . TYR A 1 93 ? 6.736 23.818 30.424 1.00 27.61 93 TYR A N 1
ATOM 1444 C CA . TYR A 1 93 ? 5.400 23.565 29.900 1.00 24.36 93 TYR A CA 1
ATOM 1445 C C . TYR A 1 93 ? 4.742 22.417 30.657 1.00 23.27 93 TYR A C 1
ATOM 1446 O O . TYR A 1 93 ? 5.413 21.582 31.276 1.00 26.25 93 TYR A O 1
ATOM 1464 N N . HIS A 1 94 ? 3.405 22.377 30.600 1.00 26.42 94 HIS A N 1
ATOM 1465 C CA . HIS A 1 94 ? 2.704 21.157 30.984 1.00 26.54 94 HIS A CA 1
ATOM 1466 C C . HIS A 1 94 ? 1.425 21.038 30.173 1.00 28.89 94 HIS A C 1
ATOM 1467 O O . HIS A 1 94 ? 1.008 21.975 29.484 1.00 26.74 94 HIS A O 1
ATOM 1481 N N . SER A 1 95 ? 0.837 19.836 30.212 1.00 27.42 95 SER A N 1
ATOM 1482 C CA . SER A 1 95 ? -0.288 19.521 29.344 1.00 29.16 95 SER A CA 1
ATOM 1483 C C . SER A 1 95 ? -1.632 19.976 29.902 1.00 31.64 95 SER A C 1
ATOM 1484 O O . SER A 1 95 ? -2.650 19.766 29.242 1.00 35.93 95 SER A O 1
ATOM 1492 N N . GLY A 1 96 ? -1.672 20.581 31.078 1.00 30.89 96 GLY A N 1
ATOM 1493 C CA . GLY A 1 96 ? -2.905 21.212 31.535 1.00 36.13 96 GLY A CA 1
ATOM 1494 C C . GLY A 1 96 ? -4.087 20.282 31.739 1.00 43.42 96 GLY A C 1
ATOM 1495 O O . GLY A 1 96 ? -3.943 19.229 32.365 1.00 42.43 96 GLY A O 1
ATOM 1499 N N . PRO A 1 97 ? -5.257 20.638 31.174 1.00 40.72 97 PRO A N 1
ATOM 1500 C CA . PRO A 1 97 ? -5.483 21.742 30.233 1.00 39.64 97 PRO A CA 1
ATOM 1501 C C . PRO A 1 97 ? -5.514 23.142 30.864 1.00 40.48 97 PRO A C 1
ATOM 1502 O O . PRO A 1 97 ? -5.582 24.131 30.131 1.00 40.22 97 PRO A O 1
ATOM 1513 N N . LYS A 1 98 ? -5.437 23.222 32.191 1.00 37.30 98 LYS A N 1
ATOM 1514 C CA . LYS A 1 98 ? -5.543 24.485 32.909 1.00 36.05 98 LYS A CA 1
ATOM 1515 C C . LYS A 1 98 ? -4.454 24.587 33.968 1.00 34.71 98 LYS A C 1
ATOM 1516 O O . LYS A 1 98 ? -3.807 23.602 34.328 1.00 37.48 98 LYS A O 1
ATOM 1535 N N . LEU A 1 99 ? -4.257 25.811 34.465 1.00 35.44 99 LEU A N 1
ATOM 1536 C CA . LEU A 1 99 ? -3.378 26.043 35.607 1.00 32.33 99 LEU A CA 1
ATOM 1537 C C . LEU A 1 99 ? -3.713 25.117 36.765 1.00 39.49 99 LEU A C 1
ATOM 1538 O O . LEU A 1 99 ? -4.884 24.868 37.061 1.00 42.30 99 LEU A O 1
ATOM 1554 N N . ARG A 1 100 ? -2.675 24.632 37.438 1.00 35.86 100 ARG A N 1
ATOM 1555 C CA . ARG A 1 100 ? -2.829 23.750 38.587 1.00 36.12 100 ARG A CA 1
ATOM 1556 C C . ARG A 1 100 ? -2.315 24.436 39.845 1.00 38.86 100 ARG A C 1
ATOM 1557 O O . ARG A 1 100 ? -1.549 25.397 39.784 1.00 37.80 100 ARG A O 1
ATOM 1578 N N . ALA A 1 101 ? -2.755 23.933 41.005 1.00 40.56 101 ALA A N 1
ATOM 1579 C CA . ALA A 1 101 ? -2.501 24.655 42.249 1.00 42.57 101 ALA A CA 1
ATOM 1580 C C . ALA A 1 101 ? -1.015 24.740 42.574 1.00 44.81 101 ALA A C 1
ATOM 1581 O O . ALA A 1 101 ? -0.581 25.678 43.253 1.00 49.52 101 ALA A O 1
ATOM 1588 N N . SER A 1 102 ? -0.219 23.794 42.087 1.00 42.18 102 SER A N 1
ATOM 1589 C CA . SER A 1 102 ? 1.199 23.749 42.393 1.00 44.58 102 SER A CA 1
ATOM 1590 C C . SER A 1 102 ? 2.040 24.585 41.440 1.00 40.65 102 SER A C 1
ATOM 1591 O O . SER A 1 102 ? 3.254 24.682 41.639 1.00 41.18 102 SER A O 1
ATOM 1599 N N . ASP A 1 103 ? 1.426 25.198 40.425 1.00 37.18 103 ASP A N 1
ATOM 1600 C CA . ASP A 1 103 ? 2.203 25.763 39.324 1.00 38.37 103 ASP A CA 1
ATOM 1601 C C . ASP A 1 103 ? 3.069 26.943 39.766 1.00 32.84 103 ASP A C 1
ATOM 1602 O O . ASP A 1 103 ? 4.187 27.101 39.269 1.00 35.06 103 ASP A O 1
ATOM 1611 N N . LEU A 1 104 ? 2.597 27.777 40.699 1.00 34.84 104 LEU A N 1
ATOM 1612 C CA . LEU A 1 104 ? 3.443 28.880 41.153 1.00 36.26 104 LEU A CA 1
ATOM 1613 C C . LEU A 1 104 ? 4.707 28.374 41.847 1.00 41.72 104 LEU A C 1
ATOM 1614 O O . LEU A 1 104 ? 5.796 28.922 41.642 1.00 37.97 104 LEU A O 1
ATOM 1630 N N . LYS A 1 105 ? 4.591 27.319 42.657 1.00 39.02 105 LYS A N 1
ATOM 1631 C CA . LYS A 1 105 ? 5.768 26.787 43.343 1.00 40.50 105 LYS A CA 1
ATOM 1632 C C . LYS A 1 105 ? 6.716 26.078 42.378 1.00 44.15 105 LYS A C 1
ATOM 1633 O O . LYS A 1 105 ? 7.939 26.209 42.496 1.00 45.72 105 LYS A O 1
ATOM 1652 N N . ILE A 1 106 ? 6.176 25.308 41.430 1.00 41.78 106 ILE A N 1
ATOM 1653 C CA . ILE A 1 106 ? 7.023 24.711 40.400 1.00 38.04 106 ILE A CA 1
ATOM 1654 C C . ILE A 1 106 ? 7.758 25.796 39.625 1.00 38.82 106 ILE A C 1
ATOM 1655 O O . ILE A 1 106 ? 8.952 25.668 39.328 1.00 35.16 106 ILE A O 1
ATOM 1671 N N . ASN A 1 107 ? 7.054 26.883 39.292 1.00 36.86 107 ASN A N 1
ATOM 1672 C CA . ASN A 1 107 ? 7.659 27.985 38.553 1.00 35.51 107 ASN A CA 1
ATOM 1673 C C . ASN A 1 107 ? 8.838 28.586 39.307 1.00 36.50 107 ASN A C 1
ATOM 1674 O O . ASN A 1 107 ? 9.808 29.040 38.687 1.00 36.35 107 ASN A O 1
ATOM 1685 N N . GLU A 1 108 ? 8.774 28.603 40.643 1.00 37.88 108 GLU A N 1
ATOM 1686 C CA . GLU A 1 108 ? 9.894 29.111 41.432 1.00 40.96 108 GLU A CA 1
ATOM 1687 C C . GLU A 1 108 ? 11.148 28.269 41.236 1.00 46.21 108 GLU A C 1
ATOM 1688 O O . GLU A 1 108 ? 12.264 28.801 41.273 1.00 50.16 108 GLU A O 1
ATOM 1700 N N . LEU A 1 109 ? 10.987 26.960 41.032 1.00 45.31 109 LEU A N 1
ATOM 1701 C CA . LEU A 1 109 ? 12.130 26.107 40.718 1.00 47.40 109 LEU A CA 1
ATOM 1702 C C . LEU A 1 109 ? 12.809 26.552 39.431 1.00 43.73 109 LEU A C 1
ATOM 1703 O O . LEU A 1 109 ? 14.042 26.619 39.355 1.00 40.52 109 LEU A O 1
ATOM 1719 N N . PHE A 1 110 ? 12.022 26.864 38.401 1.00 35.06 110 PHE A N 1
ATOM 1720 C CA . PHE A 1 110 ? 12.621 27.211 37.124 1.00 33.73 110 PHE A CA 1
ATOM 1721 C C . PHE A 1 110 ? 13.255 28.596 37.144 1.00 38.70 110 PHE A C 1
ATOM 1722 O O . PHE A 1 110 ? 14.119 28.880 36.305 1.00 38.94 110 PHE A O 1
ATOM 1739 N N . LYS A 1 111 ? 12.869 29.448 38.098 1.00 40.45 111 LYS A N 1
ATOM 1740 C CA . LYS A 1 111 ? 13.492 30.761 38.218 1.00 41.88 111 LYS A CA 1
ATOM 1741 C C . LYS A 1 111 ? 15.000 30.658 38.404 1.00 43.34 111 LYS A C 1
ATOM 1742 O O . LYS A 1 111 ? 15.734 31.594 38.064 1.00 47.09 111 LYS A O 1
ATOM 1761 N N . LYS A 1 112 ? 15.480 29.543 38.954 1.00 42.52 112 LYS A N 1
ATOM 1762 C CA . LYS A 1 112 ? 16.913 29.364 39.162 1.00 48.28 112 LYS A CA 1
ATOM 1763 C C . LYS A 1 112 ? 17.656 29.026 37.875 1.00 47.81 112 LYS A C 1
ATOM 1764 O O . LYS A 1 112 ? 18.887 29.130 37.838 1.00 48.95 112 LYS A O 1
ATOM 1783 N N . TYR A 1 113 ? 16.943 28.614 36.828 1.00 42.45 113 TYR A N 1
ATOM 1784 C CA . TYR A 1 113 ? 17.560 28.215 35.574 1.00 42.71 113 TYR A CA 1
ATOM 1785 C C . TYR A 1 113 ? 17.402 29.226 34.450 1.00 46.69 113 TYR A C 1
ATOM 1786 O O . TYR A 1 113 ? 18.065 29.079 33.418 1.00 44.11 113 TYR A O 1
ATOM 1804 N N . THR A 1 114 ? 16.539 30.225 34.592 1.00 38.32 114 THR A N 1
ATOM 1805 C CA . THR A 1 114 ? 16.269 31.122 33.481 1.00 35.72 114 THR A CA 1
ATOM 1806 C C . THR A 1 114 ? 16.967 32.459 33.679 1.00 39.74 114 THR A C 1
ATOM 1807 O O . THR A 1 114 ? 17.130 32.935 34.806 1.00 45.89 114 THR A O 1
ATOM 1818 N N A GLN A 1 115 ? 17.355 33.070 32.555 0.52 40.84 115 GLN A N 1
ATOM 1819 N N B GLN A 1 115 ? 17.390 33.065 32.567 0.48 40.79 115 GLN A N 1
ATOM 1820 C CA A GLN A 1 115 ? 17.966 34.393 32.588 0.52 44.05 115 GLN A CA 1
ATOM 1821 C CA B GLN A 1 115 ? 17.966 34.403 32.644 0.48 44.05 115 GLN A CA 1
ATOM 1822 C C A GLN A 1 115 ? 16.938 35.477 32.891 0.52 44.38 115 GLN A C 1
ATOM 1823 C C B GLN A 1 115 ? 16.910 35.446 32.984 0.48 44.46 115 GLN A C 1
ATOM 1824 O O A GLN A 1 115 ? 17.279 36.506 33.486 0.52 45.35 115 GLN A O 1
ATOM 1825 O O B GLN A 1 115 ? 17.204 36.419 33.689 0.48 44.15 115 GLN A O 1
ATOM 1852 N N . ASN A 1 116 ? 15.685 35.262 32.507 1.00 41.53 116 ASN A N 1
ATOM 1853 C CA . ASN A 1 116 ? 14.604 36.214 32.712 1.00 43.90 116 ASN A CA 1
ATOM 1854 C C . ASN A 1 116 ? 13.478 35.533 33.488 1.00 37.92 116 ASN A C 1
ATOM 1855 O O . ASN A 1 116 ? 13.588 34.371 33.888 1.00 38.67 116 ASN A O 1
ATOM 1867 N N . ASN A 1 117 ? 12.410 36.282 33.740 1.00 38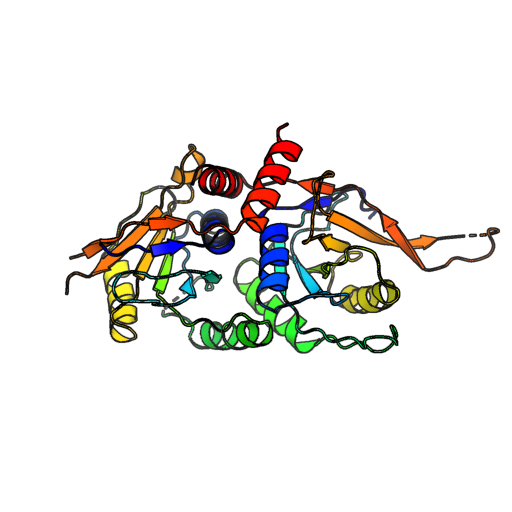.22 117 ASN A N 1
ATOM 1868 C CA . ASN A 1 117 ? 11.245 35.723 34.420 1.00 34.22 117 ASN A CA 1
ATOM 1869 C C . ASN A 1 117 ? 10.724 34.528 33.618 1.00 34.19 117 ASN A C 1
ATOM 1870 O O . ASN A 1 117 ? 10.475 34.666 32.416 1.00 36.01 117 ASN A O 1
ATOM 1881 N N . PRO A 1 118 ? 10.574 33.347 34.232 1.00 31.21 118 PRO A N 1
ATOM 1882 C CA . PRO A 1 118 ? 10.231 32.154 33.445 1.00 30.09 118 PRO A CA 1
ATOM 1883 C C . PRO A 1 118 ? 8.841 32.232 32.841 1.00 30.31 118 PRO A C 1
ATOM 1884 O O . PRO A 1 118 ? 7.917 32.839 33.390 1.00 30.74 118 PRO A O 1
ATOM 1895 N N . LEU A 1 119 ? 8.714 31.608 31.679 1.00 29.39 119 LEU A N 1
ATOM 1896 C CA . LEU A 1 119 ? 7.442 31.440 31.000 1.00 28.14 119 LEU A CA 1
ATOM 1897 C C . LEU A 1 119 ? 6.900 30.043 31.274 1.00 27.63 119 LEU A C 1
ATOM 1898 O O . LEU A 1 119 ? 7.636 29.057 31.154 1.00 27.35 119 LEU A O 1
ATOM 1914 N N . LEU A 1 120 ? 5.621 29.964 31.637 1.00 27.19 120 LEU A N 1
ATOM 1915 C CA . LEU A 1 120 ? 4.885 28.708 31.671 1.00 26.00 120 LEU A CA 1
ATOM 1916 C C . LEU A 1 120 ? 3.975 28.634 30.454 1.00 25.60 120 LEU A C 1
ATOM 1917 O O . LEU A 1 120 ? 3.187 29.553 30.196 1.00 27.82 120 LEU A O 1
ATOM 1933 N N . LEU A 1 121 ? 4.082 27.543 29.713 1.00 28.01 121 LEU A N 1
ATOM 1934 C CA . LEU A 1 121 ? 3.254 27.303 28.543 1.00 24.23 121 LEU A CA 1
ATOM 1935 C C . LEU A 1 121 ? 2.387 26.095 28.839 1.00 24.10 121 LEU A C 1
ATOM 1936 O O . LEU A 1 121 ? 2.907 24.994 29.010 1.00 25.25 121 LEU A O 1
ATOM 1952 N N . ILE A 1 122 ? 1.075 26.288 28.876 1.00 25.03 122 ILE A N 1
ATOM 1953 C CA . ILE A 1 122 ? 0.144 25.177 29.006 1.00 27.77 122 ILE A CA 1
ATOM 1954 C C . ILE A 1 122 ? -0.318 24.787 27.613 1.00 33.04 122 ILE A C 1
ATOM 1955 O O . ILE A 1 122 ? -0.836 25.623 26.860 1.00 31.14 122 ILE A O 1
ATOM 1971 N N . VAL A 1 123 ? -0.080 23.533 27.239 1.00 29.27 123 VAL A N 1
ATOM 1972 C CA . VAL A 1 123 ? -0.398 23.041 25.904 1.00 28.46 123 VAL A CA 1
ATOM 1973 C C . VAL A 1 123 ? -1.546 22.065 26.051 1.00 31.93 123 VAL A C 1
ATOM 1974 O O . VAL A 1 123 ? -1.405 21.031 26.714 1.00 33.67 123 VAL A O 1
ATOM 1987 N N . ASP A 1 124 ? -2.685 22.395 25.457 1.00 28.30 124 ASP A N 1
ATOM 1988 C CA . ASP A 1 124 ? -3.852 21.525 25.557 1.00 34.10 124 ASP A CA 1
ATOM 1989 C C . ASP A 1 124 ? -3.719 20.482 24.460 1.00 42.52 124 ASP A C 1
ATOM 1990 O O . ASP A 1 124 ? -4.079 20.707 23.307 1.00 48.65 124 ASP A O 1
ATOM 1999 N N . VAL A 1 125 ? -3.143 19.329 24.816 1.00 43.07 125 VAL A N 1
ATOM 2000 C CA . VAL A 1 125 ? -2.966 18.247 23.849 1.00 40.81 125 VAL A CA 1
ATOM 2001 C C . VAL A 1 125 ? -4.252 17.485 23.585 1.00 46.30 125 VAL A C 1
ATOM 2002 O O . VAL A 1 125 ? -4.250 16.559 22.764 1.00 53.68 125 VAL A O 1
ATOM 2015 N N . LYS A 1 126 ? -5.349 17.868 24.211 1.00 48.07 126 LYS A N 1
ATOM 2016 C CA . LYS A 1 126 ? -6.633 17.221 23.971 1.00 54.80 126 LYS A CA 1
ATOM 2017 C C . LYS A 1 126 ? -7.533 18.302 23.362 1.00 59.15 126 LYS A C 1
ATOM 2018 O O . LYS A 1 126 ? -8.686 18.406 23.686 1.00 61.06 126 LYS A O 1
ATOM 2037 N N . GLN A 1 127 ? -6.955 19.116 22.506 1.00 52.83 127 GLN A N 1
ATOM 2038 C CA . GLN A 1 127 ? -7.619 20.186 21.810 1.00 60.38 127 GLN A CA 1
ATOM 2039 C C . GLN A 1 127 ? -8.798 19.905 20.886 1.00 58.87 127 GLN A C 1
ATOM 2040 O O . GLN A 1 127 ? -8.608 19.343 19.841 1.00 66.44 127 GLN A O 1
ATOM 2044 N N . GLN A 1 128 ? -10.004 20.344 21.221 1.00 62.46 128 GLN A N 1
ATOM 2045 C CA . GLN A 1 128 ? -11.129 20.169 20.290 1.00 66.79 128 GLN A CA 1
ATOM 2046 C C . GLN A 1 128 ? -11.394 21.050 19.051 1.00 68.98 128 GLN A C 1
ATOM 2047 O O . GLN A 1 128 ? -11.921 20.559 18.065 1.00 70.33 128 GLN A O 1
ATOM 2051 N N . GLY A 1 129 ? -11.032 22.324 19.087 1.00 70.93 129 GLY A N 1
ATOM 2052 C CA . GLY A 1 129 ? -11.189 23.153 17.912 1.00 69.92 129 GLY A CA 1
ATOM 2053 C C . GLY A 1 129 ? -11.193 24.648 18.078 1.00 72.09 129 GLY A C 1
ATOM 2054 O O . GLY A 1 129 ? -11.175 25.427 17.128 1.00 73.26 129 GLY A O 1
ATOM 2058 N N . VAL A 1 130 ? -11.219 25.067 19.325 1.00 73.75 130 VAL A N 1
ATOM 2059 C CA . VAL A 1 130 ? -11.291 26.472 19.617 1.00 66.76 130 VAL A CA 1
ATOM 2060 C C . VAL A 1 130 ? -9.999 27.284 19.766 1.00 60.04 130 VAL A C 1
ATOM 2061 O O . VAL A 1 130 ? -9.615 27.586 20.887 1.00 66.53 130 VAL A O 1
ATOM 2074 N N . GLY A 1 131 ? -9.366 27.656 18.651 1.00 54.15 131 GLY A N 1
ATOM 2075 C CA . GLY A 1 131 ? -8.169 28.494 18.632 1.00 52.83 131 GLY A CA 1
ATOM 2076 C C . GLY A 1 131 ? -6.845 27.814 18.911 1.00 46.51 131 GLY A C 1
ATOM 2077 O O . GLY A 1 131 ? -6.772 26.637 18.728 1.00 46.54 131 GLY A O 1
ATOM 2081 N N . LEU A 1 132 ? -5.824 28.553 19.334 1.00 45.54 132 LEU A N 1
ATOM 2082 C CA . LEU A 1 132 ? -4.541 27.952 19.662 1.00 41.72 132 LEU A CA 1
ATOM 2083 C C . LEU A 1 132 ? -4.677 27.106 20.925 1.00 43.49 132 LEU A C 1
ATOM 2084 O O . LEU A 1 132 ? -5.350 27.511 21.877 1.00 38.20 132 LEU A O 1
ATOM 2100 N N . PRO A 1 133 ? -4.059 25.926 20.957 1.00 39.58 133 PRO A N 1
ATOM 2101 C CA . PRO A 1 133 ? -4.169 25.060 22.138 1.00 36.66 133 PRO A CA 1
ATOM 2102 C C . PRO A 1 133 ? -3.150 25.412 23.211 1.00 40.51 133 PRO A C 1
ATOM 2103 O O . PRO A 1 133 ? -2.524 24.525 23.799 1.00 43.97 133 PRO A O 1
ATOM 2114 N N . THR A 1 134 ? -2.966 26.705 23.463 1.00 33.60 134 THR A N 1
ATOM 2115 C CA . THR A 1 134 ? -1.908 27.178 24.344 1.00 27.65 134 THR A CA 1
ATOM 2116 C C . THR A 1 134 ? -2.430 28.292 25.234 1.00 33.56 134 THR A C 1
ATOM 2117 O O . THR A 1 134 ? -3.269 29.096 24.823 1.00 40.50 134 THR A O 1
ATOM 2128 N N . ASP A 1 135 ? -1.905 28.337 26.454 1.00 29.26 135 ASP A N 1
ATOM 2129 C CA . ASP A 1 135 ? -2.050 29.477 27.347 1.00 28.89 135 ASP A CA 1
ATOM 2130 C C . ASP A 1 135 ? -0.681 29.756 27.952 1.00 29.40 135 ASP A C 1
ATOM 2131 O O . ASP A 1 135 ? -0.048 28.846 28.487 1.00 32.88 135 ASP A O 1
ATOM 2140 N N . ALA A 1 136 ? -0.219 31.000 27.855 1.00 26.30 136 ALA A N 1
ATOM 2141 C CA . ALA A 1 136 ? 1.110 31.382 28.303 1.00 26.40 136 ALA A CA 1
ATOM 2142 C C . ALA A 1 136 ? 0.999 32.281 29.526 1.00 27.14 136 ALA A C 1
ATOM 2143 O O . ALA A 1 136 ? 0.151 33.179 29.568 1.00 27.64 136 ALA A O 1
ATOM 2150 N N . TYR A 1 137 ? 1.880 32.056 30.499 1.00 29.12 137 TYR A N 1
ATOM 2151 C CA . TYR A 1 137 ? 1.832 32.762 31.773 1.00 29.49 137 TYR A CA 1
ATOM 2152 C C . TYR A 1 137 ? 3.235 33.133 32.243 1.00 31.10 137 TYR A C 1
ATOM 2153 O O . TYR A 1 137 ? 4.196 32.388 32.038 1.00 29.37 137 TYR A O 1
ATOM 2171 N N . VAL A 1 138 ? 3.340 34.287 32.905 1.00 29.17 138 VAL A N 1
ATOM 2172 C CA . VAL A 1 138 ? 4.512 34.641 33.697 1.00 29.62 138 VAL A CA 1
ATOM 2173 C C . VAL A 1 138 ? 4.021 34.996 35.090 1.00 31.94 138 VAL A C 1
ATOM 2174 O O . VAL A 1 138 ? 2.891 35.461 35.264 1.00 32.53 138 VAL A O 1
ATOM 2187 N N . ALA A 1 139 ? 4.867 34.761 36.087 1.00 33.93 139 ALA A N 1
ATOM 2188 C CA . ALA A 1 139 ? 4.544 35.121 37.465 1.00 33.94 139 ALA A CA 1
ATOM 2189 C C . ALA A 1 139 ? 4.794 36.605 37.717 1.00 35.84 139 ALA A C 1
ATOM 2190 O O . ALA A 1 139 ? 5.794 37.164 37.260 1.00 37.41 139 ALA A O 1
ATOM 2197 N N . ILE A 1 140 ? 3.857 37.251 38.422 1.00 36.31 140 ILE A N 1
ATOM 2198 C CA . ILE A 1 140 ? 3.964 38.657 38.802 1.00 37.96 140 ILE A CA 1
ATOM 2199 C C . ILE A 1 140 ? 3.491 38.803 40.240 1.00 40.14 140 ILE A C 1
ATOM 2200 O O . ILE A 1 140 ? 2.830 37.924 40.793 1.00 41.51 140 ILE A O 1
ATOM 2216 N N . GLU A 1 141 ? 3.811 39.951 40.831 1.00 38.64 141 GLU A N 1
ATOM 2217 C CA . GLU A 1 141 ? 3.208 40.355 42.092 1.00 40.50 141 GLU A CA 1
ATOM 2218 C C . GLU A 1 141 ? 1.949 41.152 41.789 1.00 44.33 141 GLU A C 1
ATOM 2219 O O . GLU A 1 141 ? 1.979 42.085 40.981 1.00 46.78 141 GLU A O 1
ATOM 2231 N N . GLN A 1 142 ? 0.849 40.782 42.433 1.00 43.61 142 GLN A N 1
ATOM 2232 C CA . GLN A 1 142 ? -0.424 41.467 42.269 1.00 47.71 142 GLN A CA 1
ATOM 2233 C C . GLN A 1 142 ? -0.819 42.118 43.587 1.00 48.46 142 GLN A C 1
ATOM 2234 O O . GLN A 1 142 ? -0.834 41.456 44.630 1.00 54.94 142 GLN A O 1
ATOM 2248 N N . VAL A 1 143 ? -1.153 43.402 43.530 1.00 54.86 143 VAL A N 1
ATOM 2249 C CA . VAL A 1 143 ? -1.495 44.167 44.724 1.00 57.19 143 VAL A CA 1
ATOM 2250 C C . VAL A 1 143 ? -2.708 43.598 45.456 1.00 63.52 143 VAL A C 1
ATOM 2251 O O . VAL A 1 143 ? -3.786 43.462 44.883 1.00 70.56 143 VAL A O 1
ATOM 2264 N N . ASP A 1 146 ? -8.446 45.911 47.862 1.00 75.10 146 ASP A N 1
ATOM 2265 C CA . ASP A 1 146 ? -7.382 46.136 48.834 1.00 75.22 146 ASP A CA 1
ATOM 2266 C C . ASP A 1 146 ? -6.077 46.494 48.131 1.00 74.96 146 ASP A C 1
ATOM 2267 O O . ASP A 1 146 ? -5.730 45.907 47.101 1.00 78.34 146 ASP A O 1
ATOM 2275 N N . GLY A 1 147 ? -5.356 47.461 48.695 1.00 72.56 147 GLY A N 1
ATOM 2276 C CA . GLY A 1 147 ? -4.081 47.877 48.145 1.00 66.85 147 GLY A CA 1
ATOM 2277 C C . GLY A 1 147 ? -2.979 47.974 49.181 1.00 65.52 147 GLY A C 1
ATOM 2278 O O . GLY A 1 147 ? -2.146 48.883 49.122 1.00 68.58 147 GLY A O 1
ATOM 2282 N N . THR A 1 148 ? -2.953 47.029 50.124 1.00 63.06 148 THR A N 1
ATOM 2283 C CA . THR A 1 148 ? -2.035 47.079 51.255 1.00 61.65 148 THR A CA 1
ATOM 2284 C C . THR A 1 148 ? -0.841 46.142 51.117 1.00 63.76 148 THR A C 1
ATOM 2285 O O . THR A 1 148 ? 0.206 46.405 51.719 1.00 72.61 148 THR A O 1
ATOM 2296 N N . SER A 1 149 ? -0.957 45.073 50.334 1.00 59.59 149 SER A N 1
ATOM 2297 C CA . SER A 1 149 ? 0.144 44.139 50.149 1.00 58.86 149 SER A CA 1
ATOM 2298 C C . SER A 1 149 ? 0.025 43.512 48.763 1.00 56.58 149 SER A C 1
ATOM 2299 O O . SER A 1 149 ? -0.918 43.784 48.015 1.00 58.14 149 SER A O 1
ATOM 2307 N N . THR A 1 150 ? 1.002 42.684 48.413 1.00 52.72 150 THR A N 1
ATOM 2308 C CA . THR A 1 150 ? 0.998 42.012 47.123 1.00 51.53 150 THR A CA 1
ATOM 2309 C C . THR A 1 150 ? 1.076 40.505 47.313 1.00 54.31 150 THR A C 1
ATOM 2310 O O . THR A 1 150 ? 1.546 40.003 48.338 1.00 56.93 150 THR A O 1
ATOM 2321 N N A GLU A 1 151 ? 0.603 39.784 46.301 0.63 53.75 151 GLU A N 1
ATOM 2322 N N B GLU A 1 151 ? 0.606 39.784 46.297 0.37 53.72 151 GLU A N 1
ATOM 2323 C CA A GLU A 1 151 ? 0.692 38.335 46.271 0.63 53.51 151 GLU A CA 1
ATOM 2324 C CA B GLU A 1 151 ? 0.677 38.332 46.267 0.37 53.42 151 GLU A CA 1
ATOM 2325 C C A GLU A 1 151 ? 1.114 37.904 44.877 0.63 50.83 151 GLU A C 1
ATOM 2326 C C B GLU A 1 151 ? 1.092 37.890 44.874 0.37 50.55 151 GLU A C 1
ATOM 2327 O O A GLU A 1 151 ? 0.759 38.538 43.881 0.63 49.14 151 GLU A O 1
ATOM 2328 O O B GLU A 1 151 ? 0.709 38.501 43.873 0.37 49.05 151 GLU A O 1
ATOM 2351 N N . LYS A 1 152 ? 1.885 36.824 44.818 1.00 46.87 152 LYS A N 1
ATOM 2352 C CA . LYS A 1 152 ? 2.304 36.282 43.536 1.00 43.74 152 LYS A CA 1
ATOM 2353 C C . LYS A 1 152 ? 1.122 35.639 42.833 1.00 40.96 152 LYS A C 1
ATOM 2354 O O . LYS A 1 152 ? 0.310 34.950 43.453 1.00 47.23 152 LYS A O 1
ATOM 2374 N N . THR A 1 153 ? 1.037 35.860 41.526 1.00 38.15 153 THR A N 1
ATOM 2375 C CA . THR A 1 153 ? -0.009 35.270 40.705 1.00 39.23 153 THR A CA 1
ATOM 2376 C C . THR A 1 153 ? 0.544 35.136 39.296 1.00 34.62 153 THR A C 1
ATOM 2377 O O . THR A 1 153 ? 1.636 35.618 38.992 1.00 38.86 153 THR A O 1
ATOM 2388 N N . PHE A 1 154 ? -0.217 34.476 38.434 1.00 34.04 154 PHE A N 1
ATOM 2389 C CA . PHE A 1 154 ? 0.152 34.338 37.034 1.00 35.14 154 PHE A CA 1
ATOM 2390 C C . PHE A 1 154 ? -0.589 35.371 36.203 1.00 36.20 154 PHE A C 1
ATOM 2391 O O . PHE A 1 154 ? -1.754 35.683 36.476 1.00 38.23 154 PHE A O 1
ATOM 2408 N N . LEU A 1 155 ? 0.106 35.898 35.199 1.00 33.48 155 LEU A N 1
ATOM 2409 C CA . LEU A 1 155 ? -0.436 36.832 34.219 1.00 32.68 155 LEU A CA 1
ATOM 2410 C C . LEU A 1 155 ? -0.468 36.146 32.860 1.00 30.45 155 LEU A C 1
ATOM 2411 O O . LEU A 1 155 ? 0.581 35.713 32.359 1.00 30.24 155 LEU A O 1
ATOM 2427 N N . HIS A 1 156 ? -1.662 36.052 32.272 1.00 31.09 156 HIS A N 1
ATOM 2428 C CA . HIS A 1 156 ? -1.803 35.495 30.929 1.00 30.57 156 HIS A CA 1
ATOM 2429 C C . HIS A 1 156 ? -1.198 36.436 29.890 1.00 30.42 156 HIS A C 1
ATOM 2430 O O . HIS A 1 156 ? -1.416 37.650 29.922 1.00 33.93 156 HIS A O 1
ATOM 2444 N N . LEU A 1 157 ? -0.435 35.865 28.958 1.00 29.36 157 LEU A N 1
ATOM 2445 C CA . LEU A 1 157 ? 0.140 36.593 27.840 1.00 30.01 157 LEU A CA 1
ATOM 2446 C C . LEU A 1 157 ? -0.402 36.030 26.536 1.00 29.76 157 LEU A C 1
ATOM 2447 O O . LEU A 1 157 ? -0.633 34.822 26.435 1.00 32.33 157 LEU A O 1
ATOM 2463 N N . PRO A 1 158 ? -0.617 36.872 25.530 1.00 28.99 158 PRO A N 1
ATOM 2464 C CA . PRO A 1 158 ? -1.121 36.370 24.248 1.00 30.79 158 PRO A CA 1
ATOM 2465 C C . PRO A 1 158 ? -0.039 35.630 23.480 1.00 31.13 158 PRO A C 1
ATOM 2466 O O . PRO A 1 158 ? 1.130 36.010 23.513 1.00 33.89 158 PRO A O 1
ATOM 2477 N N . CYS A 1 159 ? -0.451 34.566 22.791 1.00 30.00 159 CYS A N 1
ATOM 2478 C CA . CYS A 1 159 ? 0.416 33.728 21.978 1.00 30.79 159 CYS A CA 1
ATOM 2479 C C . CYS A 1 159 ? 0.026 33.818 20.514 1.00 33.51 159 CYS A C 1
ATOM 2480 O O . CYS A 1 159 ? -1.157 33.928 20.177 1.00 37.48 159 CYS A O 1
ATOM 2488 N N . THR A 1 160 ? 1.025 33.715 19.643 1.00 34.37 160 THR A N 1
ATOM 2489 C CA . THR A 1 160 ? 0.804 33.413 18.236 1.00 31.54 160 THR A CA 1
ATOM 2490 C C . THR A 1 160 ? 1.797 32.340 17.831 1.00 32.97 160 THR A C 1
ATOM 2491 O O . THR A 1 160 ? 2.755 32.054 18.550 1.00 27.96 160 THR A O 1
ATOM 2502 N N . ILE A 1 161 ? 1.558 31.764 16.660 1.00 30.36 161 ILE A N 1
ATOM 2503 C CA . ILE A 1 161 ? 2.443 30.765 16.079 1.00 32.15 161 ILE A CA 1
ATOM 2504 C C . ILE A 1 161 ? 3.411 31.472 15.140 1.00 35.73 161 ILE A C 1
ATOM 2505 O O . ILE A 1 161 ? 3.009 32.322 14.337 1.00 37.37 161 ILE A O 1
ATOM 2521 N N . GLU A 1 162 ? 4.689 31.132 15.239 1.00 32.85 162 GLU A N 1
ATOM 2522 C CA . GLU A 1 162 ? 5.686 31.677 14.328 1.00 35.98 162 GLU A CA 1
ATOM 2523 C C . GLU A 1 162 ? 6.607 30.532 13.959 1.00 41.82 162 GLU A C 1
ATOM 2524 O O . GLU A 1 162 ? 7.187 29.904 14.845 1.00 35.35 162 GLU A O 1
ATOM 2536 N N . ALA A 1 163 ? 6.693 30.236 12.667 1.00 45.22 163 ALA A N 1
ATOM 2537 C CA . ALA A 1 163 ? 7.490 29.135 12.153 1.00 43.65 163 ALA A CA 1
ATOM 2538 C C . ALA A 1 163 ? 8.678 29.677 11.372 1.00 35.94 163 ALA A C 1
ATOM 2539 O O . ALA A 1 163 ? 8.552 30.642 10.616 1.00 32.70 163 ALA A O 1
ATOM 2546 N N . GLU A 1 164 ? 9.835 29.064 11.567 1.00 38.73 164 GLU A N 1
ATOM 2547 C CA . GLU A 1 164 ? 10.954 29.329 10.681 1.00 37.88 164 GLU A CA 1
ATOM 2548 C C . GLU A 1 164 ? 10.612 28.810 9.282 1.00 35.97 164 GLU A C 1
ATOM 2549 O O . GLU A 1 164 ? 9.776 27.919 9.115 1.00 31.91 164 GLU A O 1
ATOM 2561 N N . GLU A 1 165 ? 11.239 29.400 8.263 1.00 33.46 165 GLU A N 1
ATOM 2562 C CA . GLU A 1 165 ? 10.826 29.138 6.883 1.00 30.99 165 GLU A CA 1
ATOM 2563 C C . GLU A 1 165 ? 10.803 27.644 6.543 1.00 34.64 165 GLU A C 1
ATOM 2564 O O . GLU A 1 165 ? 9.798 27.130 6.039 1.00 36.15 165 GLU A O 1
ATOM 2576 N N . ALA A 1 166 ? 11.900 26.926 6.800 1.00 29.15 166 ALA A N 1
ATOM 2577 C CA . ALA A 1 166 ? 11.932 25.509 6.439 1.00 32.30 166 ALA A CA 1
ATOM 2578 C C . ALA A 1 166 ? 10.954 24.693 7.269 1.00 31.00 166 ALA A C 1
ATOM 2579 O O . ALA A 1 166 ? 10.375 23.725 6.766 1.00 30.52 166 ALA A O 1
ATOM 2586 N N . GLU A 1 167 ? 10.793 25.043 8.549 1.00 27.10 167 GLU A N 1
ATOM 2587 C CA . GLU A 1 167 ? 9.818 24.357 9.400 1.00 28.61 167 GLU A CA 1
ATOM 2588 C C . GLU A 1 167 ? 8.393 24.587 8.911 1.00 28.82 167 GLU A C 1
ATOM 2589 O O . GLU A 1 167 ? 7.537 23.700 9.035 1.00 27.35 167 GLU A O 1
ATOM 2601 N N . GLU A 1 168 ? 8.102 25.781 8.392 1.00 28.33 168 GLU A N 1
ATOM 2602 C CA . GLU A 1 168 ? 6.778 26.022 7.822 1.00 30.21 168 GLU A CA 1
ATOM 2603 C C . GLU A 1 168 ? 6.532 25.124 6.620 1.00 31.02 168 GLU A C 1
ATOM 2604 O O . GLU A 1 168 ? 5.445 24.550 6.475 1.00 28.22 168 GLU A O 1
ATOM 2616 N N . ILE A 1 169 ? 7.534 24.964 5.749 1.00 28.52 169 ILE A N 1
ATOM 2617 C CA . ILE A 1 169 ? 7.363 24.044 4.626 1.00 30.86 169 ILE A CA 1
ATOM 2618 C C . ILE A 1 169 ? 7.213 22.618 5.145 1.00 26.44 169 ILE A C 1
ATOM 2619 O O . ILE A 1 169 ? 6.437 21.822 4.600 1.00 25.34 169 ILE A O 1
ATOM 2635 N N . GLY A 1 170 ? 7.958 22.273 6.202 1.00 24.56 170 GLY A N 1
ATOM 2636 C CA . GLY A 1 170 ? 7.789 20.967 6.823 1.00 23.18 170 GLY A CA 1
ATOM 2637 C C . GLY A 1 170 ? 6.352 20.713 7.235 1.00 25.98 170 GLY A C 1
ATOM 2638 O O . GLY A 1 170 ? 5.799 19.641 6.977 1.00 25.03 170 GLY A O 1
ATOM 2642 N N . VAL A 1 171 ? 5.733 21.698 7.889 1.00 23.38 171 VAL A N 1
ATOM 2643 C CA . VAL A 1 171 ? 4.339 21.553 8.301 1.00 23.47 171 VAL A CA 1
ATOM 2644 C C . VAL A 1 171 ? 3.446 21.344 7.086 1.00 26.36 171 VAL A C 1
ATOM 2645 O O . VAL A 1 171 ? 2.602 20.440 7.064 1.00 25.42 171 VAL A O 1
ATOM 2658 N N . GLU A 1 172 ? 3.634 22.162 6.046 1.00 24.14 172 GLU A N 1
ATOM 2659 C CA . GLU A 1 172 ? 2.783 22.022 4.867 1.00 25.09 172 GLU A CA 1
ATOM 2660 C C . GLU A 1 172 ? 2.998 20.671 4.200 1.00 23.90 172 GLU A C 1
ATOM 2661 O O . GLU A 1 172 ? 2.048 20.058 3.699 1.00 27.53 172 GLU A O 1
ATOM 2673 N N . HIS A 1 173 ? 4.246 20.195 4.191 1.00 22.84 173 HIS A N 1
ATOM 2674 C CA . HIS A 1 173 ? 4.564 18.895 3.613 1.00 26.66 173 HIS A CA 1
ATOM 2675 C C . HIS A 1 173 ? 3.842 17.778 4.358 1.00 29.45 173 HIS A C 1
ATOM 2676 O O . HIS A 1 173 ? 3.277 16.868 3.738 1.00 28.60 173 HIS A O 1
ATOM 2690 N N . LEU A 1 174 ? 3.849 17.839 5.696 1.00 25.83 174 LEU A N 1
ATOM 2691 C CA . LEU A 1 174 ? 3.116 16.865 6.507 1.00 26.58 174 LEU A CA 1
ATOM 2692 C C . LEU A 1 174 ? 1.621 16.931 6.229 1.00 28.23 174 LEU A C 1
ATOM 2693 O O . LEU A 1 174 ? 0.959 15.896 6.095 1.00 29.99 174 LEU A O 1
ATOM 2709 N N . LEU A 1 175 ? 1.071 18.140 6.146 1.00 27.12 175 LEU A N 1
ATOM 2710 C CA . LEU A 1 175 ? -0.362 18.282 5.903 1.00 29.21 175 LEU A CA 1
ATOM 2711 C C . LEU A 1 175 ? -0.777 17.742 4.544 1.00 29.07 175 LEU A C 1
ATOM 2712 O O . LEU A 1 175 ? -1.911 17.273 4.392 1.00 32.52 175 LEU A O 1
ATOM 2728 N N . ARG A 1 176 ? 0.087 17.832 3.551 1.00 27.75 176 ARG A N 1
ATOM 2729 C CA . ARG A 1 176 ? -0.184 17.358 2.195 1.00 34.36 176 ARG A CA 1
ATOM 2730 C C . ARG A 1 176 ? 0.090 15.883 2.009 1.00 44.23 176 ARG A C 1
ATOM 2731 O O . ARG A 1 176 ? -0.145 15.356 0.962 1.00 42.52 176 ARG A O 1
ATOM 2752 N N . ASP A 1 177 ? 0.615 15.254 3.047 1.00 35.10 177 ASP A N 1
ATOM 2753 C CA . ASP A 1 177 ? 0.948 13.836 3.082 1.00 47.02 177 ASP A CA 1
ATOM 2754 C C . ASP A 1 177 ? 2.138 13.409 2.166 1.00 58.31 177 ASP A C 1
ATOM 2755 O O . ASP A 1 177 ? 2.941 12.459 2.450 1.00 51.51 177 ASP A O 1
ATOM 2764 N N . LYS B 2 24 ? 9.711 -1.743 -2.229 1.00 54.22 24 LYS B N 1
ATOM 2765 C CA . LYS B 2 24 ? 8.940 -2.589 -1.326 1.00 48.88 24 LYS B CA 1
ATOM 2766 C C . LYS B 2 24 ? 9.138 -2.141 0.119 1.00 44.82 24 LYS B C 1
ATOM 2767 O O . LYS B 2 24 ? 8.224 -2.229 0.933 1.00 51.24 24 LYS B O 1
ATOM 2785 N N . GLU B 2 25 ? 10.334 -1.654 0.433 1.00 45.07 25 GLU B N 1
ATOM 2786 C CA . GLU B 2 25 ? 10.622 -1.152 1.769 1.00 40.68 25 GLU B CA 1
ATOM 2787 C C . GLU B 2 25 ? 10.319 0.336 1.843 1.00 38.66 25 GLU B C 1
ATOM 2788 O O . GLU B 2 25 ? 10.550 1.081 0.886 1.00 41.19 25 GLU B O 1
ATOM 2800 N N . THR B 2 26 ? 9.772 0.757 2.977 1.00 30.00 26 THR B N 1
ATOM 2801 C CA . THR B 2 26 ? 9.392 2.142 3.198 1.00 28.75 26 THR B CA 1
ATOM 2802 C C . THR B 2 26 ? 10.006 2.618 4.500 1.00 28.29 26 THR B C 1
ATOM 2803 O O . THR B 2 26 ? 10.040 1.877 5.484 1.00 29.99 26 THR B O 1
ATOM 2814 N N . VAL B 2 27 ? 10.471 3.863 4.507 1.00 25.48 27 VAL B N 1
ATOM 2815 C CA . VAL B 2 27 ? 10.901 4.539 5.721 1.00 24.64 27 VAL B CA 1
ATOM 2816 C C . VAL B 2 27 ? 9.799 5.521 6.075 1.00 25.84 27 VAL B C 1
ATOM 2817 O O . VAL B 2 27 ? 9.569 6.481 5.336 1.00 27.14 27 VAL B O 1
ATOM 2830 N N . TYR B 2 28 ? 9.106 5.287 7.192 1.00 26.24 28 TYR B N 1
ATOM 2831 C CA . TYR B 2 28 ? 8.102 6.217 7.684 1.00 24.05 28 TYR B CA 1
ATOM 2832 C C . TYR B 2 28 ? 8.759 7.178 8.662 1.00 27.69 28 TYR B C 1
ATOM 2833 O O . TYR B 2 28 ? 9.454 6.746 9.584 1.00 30.03 28 TYR B O 1
ATOM 2851 N N . ILE B 2 29 ? 8.526 8.473 8.462 1.00 25.16 29 ILE B N 1
ATOM 2852 C CA . ILE B 2 29 ? 9.146 9.529 9.249 1.00 24.10 29 ILE B CA 1
ATOM 2853 C C . ILE B 2 29 ? 8.047 10.246 10.019 1.00 25.54 29 ILE B C 1
ATOM 2854 O O . ILE B 2 29 ? 7.060 10.692 9.424 1.00 26.87 29 ILE B O 1
ATOM 2870 N N . SER B 2 30 ? 8.209 10.348 11.333 1.00 23.05 30 SER B N 1
ATOM 2871 C CA . SER B 2 30 ? 7.219 11.053 12.143 1.00 24.69 30 SER B CA 1
ATOM 2872 C C . SER B 2 30 ? 7.275 12.569 11.930 1.00 22.88 30 SER B C 1
ATOM 2873 O O . SER B 2 30 ? 8.256 13.130 11.410 1.00 23.77 30 SER B O 1
ATOM 2881 N N . SER B 2 31 ? 6.198 13.238 12.375 1.00 24.53 31 SER B N 1
ATOM 2882 C CA . SER B 2 31 ? 6.112 14.696 12.272 1.00 23.75 31 SER B CA 1
ATOM 2883 C C . SER B 2 31 ? 7.276 15.370 12.990 1.00 23.77 31 SER B C 1
ATOM 2884 O O . SER B 2 31 ? 7.944 16.236 12.417 1.00 24.80 31 SER B O 1
ATOM 2892 N N . ILE B 2 32 ? 7.538 14.992 14.252 1.00 23.46 32 ILE B N 1
ATOM 2893 C CA . ILE B 2 32 ? 8.620 15.667 14.964 1.00 21.55 32 ILE B CA 1
ATOM 2894 C C . ILE B 2 32 ? 9.963 15.277 14.371 1.00 20.02 32 ILE B C 1
ATOM 2895 O O . ILE B 2 32 ? 10.888 16.094 14.364 1.00 23.18 32 ILE B O 1
ATOM 2911 N N . ALA B 2 33 ? 10.105 14.055 13.838 1.00 21.69 33 ALA B N 1
ATOM 2912 C CA . ALA B 2 33 ? 11.382 13.705 13.205 1.00 21.53 33 ALA B CA 1
ATOM 2913 C C . ALA B 2 33 ? 11.674 14.615 12.015 1.00 20.29 33 ALA B C 1
ATOM 2914 O O . ALA B 2 33 ? 12.781 15.153 11.886 1.00 21.45 33 ALA B O 1
ATOM 2921 N N . LEU B 2 34 ? 10.687 14.814 11.144 1.00 21.04 34 LEU B N 1
ATOM 2922 C CA . LEU B 2 34 ? 10.903 15.672 9.989 1.00 22.34 34 LEU B CA 1
ATOM 2923 C C . LEU B 2 34 ? 11.231 17.092 10.424 1.00 20.82 34 LEU B C 1
ATOM 2924 O O . LEU B 2 34 ? 12.196 17.690 9.935 1.00 21.62 34 LEU B O 1
ATOM 2940 N N . LEU B 2 35 ? 10.428 17.662 11.337 1.00 20.76 35 LEU B N 1
ATOM 2941 C CA . LEU B 2 35 ? 10.682 19.053 11.712 1.00 22.42 35 LEU B CA 1
ATOM 2942 C C . LEU B 2 35 ? 12.026 19.224 12.415 1.00 21.03 35 LEU B C 1
ATOM 2943 O O . LEU B 2 35 ? 12.692 20.249 12.217 1.00 22.91 35 LEU B O 1
ATOM 2959 N N . LYS B 2 36 ? 12.446 18.249 13.245 1.00 20.89 36 LYS B N 1
ATOM 2960 C CA . LYS B 2 36 ? 13.745 18.375 13.913 1.00 19.90 36 LYS B CA 1
ATOM 2961 C C . LYS B 2 36 ? 14.885 18.313 12.918 1.00 20.85 36 LYS B C 1
ATOM 2962 O O . LYS B 2 36 ? 15.886 19.020 13.081 1.00 23.65 36 LYS B O 1
ATOM 2981 N N . MET B 2 37 ? 14.773 17.451 11.896 1.00 22.88 37 MET B N 1
ATOM 2982 C CA . MET B 2 37 ? 15.850 17.373 10.924 1.00 18.79 37 MET B CA 1
ATOM 2983 C C . MET B 2 37 ? 15.958 18.666 10.132 1.00 20.68 37 MET B C 1
ATOM 2984 O O . MET B 2 37 ? 17.066 19.163 9.901 1.00 22.83 37 MET B O 1
ATOM 2998 N N . LEU B 2 38 ? 14.822 19.232 9.725 1.00 20.41 38 LEU B N 1
ATOM 2999 C CA . LEU B 2 38 ? 14.846 20.508 9.012 1.00 20.69 38 LEU B CA 1
ATOM 3000 C C . LEU B 2 38 ? 15.392 21.621 9.893 1.00 22.39 38 LEU B C 1
ATOM 3001 O O . LEU B 2 38 ? 16.210 22.438 9.452 1.00 23.59 38 LEU B O 1
ATOM 3017 N N . LYS B 2 39 ? 14.939 21.663 11.146 1.00 22.45 39 LYS B N 1
ATOM 3018 C CA . LYS B 2 39 ? 15.386 22.689 12.085 1.00 25.29 39 LYS B CA 1
ATOM 3019 C C . LYS B 2 39 ? 16.892 22.625 12.303 1.00 19.99 39 LYS B C 1
ATOM 3020 O O . LYS B 2 39 ? 17.587 23.653 12.234 1.00 24.48 39 LYS B O 1
ATOM 3039 N N . HIS B 2 40 ? 17.404 21.429 12.626 1.00 24.26 40 HIS B N 1
ATOM 3040 C CA . HIS B 2 40 ? 18.833 21.252 12.854 1.00 21.55 40 HIS B CA 1
ATOM 3041 C C . HIS B 2 40 ? 19.611 21.652 11.613 1.00 20.17 40 HIS B C 1
ATOM 3042 O O . HIS B 2 40 ? 20.607 22.391 11.689 1.00 23.41 40 HIS B O 1
ATOM 3056 N N . GLY B 2 41 ? 19.163 21.174 10.448 1.00 24.25 41 GLY B N 1
ATOM 3057 C CA . GLY B 2 41 ? 19.860 21.497 9.214 1.00 24.93 41 GLY B CA 1
ATOM 3058 C C . GLY B 2 41 ? 19.859 22.984 8.929 1.00 24.58 41 GLY B C 1
ATOM 3059 O O . GLY B 2 41 ? 20.873 23.542 8.496 1.00 25.93 41 GLY B O 1
ATOM 3063 N N . ARG B 2 42 ? 18.730 23.649 9.170 1.00 23.49 42 ARG B N 1
ATOM 3064 C CA . ARG B 2 42 ? 18.675 25.090 8.931 1.00 25.93 42 ARG B CA 1
ATOM 3065 C C . ARG B 2 42 ? 19.597 25.845 9.870 1.00 25.33 42 ARG B C 1
ATOM 3066 O O . ARG B 2 42 ? 20.277 26.787 9.449 1.00 30.44 42 ARG B O 1
ATOM 308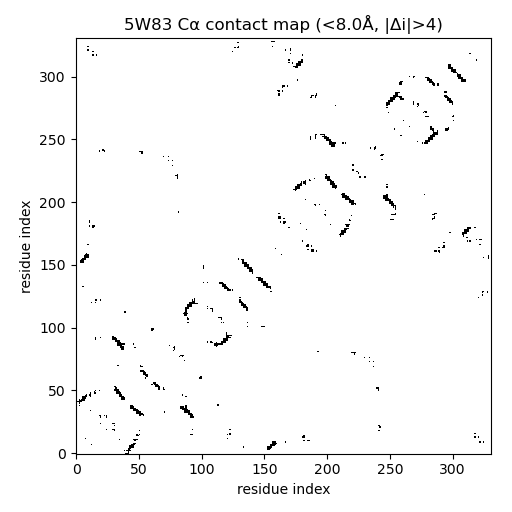7 N N . ALA B 2 43 ? 19.640 25.441 11.145 1.00 25.24 43 ALA B N 1
ATOM 3088 C CA . ALA B 2 43 ? 20.476 26.144 12.112 1.00 30.03 43 ALA B CA 1
ATOM 3089 C C . ALA B 2 43 ? 21.954 25.940 11.843 1.00 29.85 43 ALA B C 1
ATOM 3090 O O . ALA B 2 43 ? 22.769 26.789 12.226 1.00 33.79 43 ALA B O 1
ATOM 3097 N N . GLY B 2 44 ? 22.311 24.841 11.191 1.00 27.69 44 GLY B N 1
ATOM 3098 C CA . GLY B 2 44 ? 23.697 24.524 10.952 1.00 29.55 44 GLY B CA 1
ATOM 3099 C C . GLY B 2 44 ? 24.256 25.034 9.648 1.00 31.31 44 GLY B C 1
ATOM 3100 O O . GLY B 2 44 ? 25.458 24.893 9.427 1.00 33.88 44 GLY B O 1
ATOM 3104 N N . VAL B 2 45 ? 23.420 25.602 8.780 1.00 30.37 45 VAL B N 1
ATOM 3105 C CA . VAL B 2 45 ? 23.898 26.221 7.540 1.00 30.71 45 VAL B CA 1
ATOM 3106 C C . VAL B 2 45 ? 25.043 27.185 7.859 1.00 37.63 45 VAL B C 1
ATOM 3107 O O . VAL B 2 45 ? 24.888 28.045 8.730 1.00 36.12 45 VAL B O 1
ATOM 3120 N N . PRO B 2 46 ? 26.178 27.086 7.132 1.00 38.10 46 PRO B N 1
ATOM 3121 C CA . PRO B 2 46 ? 26.479 26.319 5.916 1.00 38.99 46 PRO B CA 1
ATOM 3122 C C . PRO B 2 46 ? 27.141 24.960 6.128 1.00 37.96 46 PRO B C 1
ATOM 3123 O O . PRO B 2 46 ? 27.611 24.360 5.162 1.00 36.78 46 PRO B O 1
ATOM 3134 N N . MET B 2 47 ? 27.171 24.472 7.364 1.00 36.98 47 MET B N 1
ATOM 3135 C CA . MET B 2 47 ? 27.787 23.187 7.650 1.00 43.04 47 MET B CA 1
ATOM 3136 C C . MET B 2 47 ? 26.813 22.037 7.448 1.00 38.91 47 MET B C 1
ATOM 3137 O O . MET B 2 47 ? 25.599 22.190 7.604 1.00 37.40 47 MET B O 1
ATOM 3151 N N . GLU B 2 48 ? 27.367 20.873 7.112 1.00 31.93 48 GLU B N 1
ATOM 3152 C CA . GLU B 2 48 ? 26.640 19.609 7.196 1.00 29.70 48 GLU B CA 1
ATOM 3153 C C . GLU B 2 48 ? 26.554 19.197 8.661 1.00 36.26 48 GLU B C 1
ATOM 3154 O O . GLU B 2 48 ? 27.572 18.912 9.297 1.00 58.11 48 GLU B O 1
ATOM 3166 N N . VAL B 2 49 ? 25.350 19.182 9.204 1.00 26.54 49 VAL B N 1
ATOM 3167 C CA . VAL B 2 49 ? 25.117 18.710 10.557 1.00 26.98 49 VAL B CA 1
ATOM 3168 C C . VAL B 2 49 ? 24.557 17.301 10.478 1.00 25.46 49 VAL B C 1
ATOM 3169 O O . VAL B 2 49 ? 24.005 16.893 9.461 1.00 25.22 49 VAL B O 1
ATOM 3182 N N . MET B 2 50 ? 24.685 16.547 11.574 1.00 27.19 50 MET B N 1
ATOM 3183 C CA . MET B 2 50 ? 24.187 15.174 11.592 1.00 24.05 50 MET B CA 1
ATOM 3184 C C . MET B 2 50 ? 23.509 14.859 12.919 1.00 23.62 50 MET B C 1
ATOM 3185 O O . MET B 2 50 ? 23.728 15.523 13.935 1.00 24.56 50 MET B O 1
ATOM 3199 N N . GLY B 2 51 ? 22.666 13.829 12.886 1.00 24.17 51 GLY B N 1
ATOM 3200 C CA . GLY B 2 51 ? 22.108 13.270 14.099 1.00 23.93 51 GLY B CA 1
ATOM 3201 C C . GLY B 2 51 ? 21.719 11.818 13.908 1.00 25.24 51 GLY B C 1
ATOM 3202 O O . GLY B 2 51 ? 21.955 11.217 12.862 1.00 25.65 51 GLY B O 1
ATOM 3206 N N A LEU B 2 52 ? 21.098 11.264 14.944 0.69 23.38 52 LEU B N 1
ATOM 3207 N N B LEU B 2 52 ? 21.129 11.252 14.954 0.31 22.92 52 LEU B N 1
ATOM 3208 C CA A LEU B 2 52 ? 20.686 9.868 14.971 0.69 23.31 52 LEU B CA 1
ATOM 3209 C CA B LEU B 2 52 ? 20.692 9.865 14.954 0.31 23.02 52 LEU B CA 1
ATOM 3210 C C A LEU B 2 52 ? 19.170 9.754 14.882 0.69 24.36 52 LEU B C 1
ATOM 3211 C C B LEU B 2 52 ? 19.179 9.797 14.798 0.31 24.32 52 LEU B C 1
ATOM 3212 O O A LEU B 2 52 ? 18.436 10.591 15.421 0.69 25.57 52 LEU B O 1
ATOM 3213 O O B LEU B 2 52 ? 18.457 10.714 15.201 0.31 23.90 52 LEU B O 1
ATOM 3244 N N . MET B 2 53 ? 18.706 8.705 14.199 1.00 24.54 53 MET B N 1
ATOM 3245 C CA . MET B 2 53 ? 17.279 8.440 14.037 1.00 21.50 53 MET B CA 1
ATOM 3246 C C . MET B 2 53 ? 16.873 7.292 14.945 1.00 22.35 53 MET B C 1
ATOM 3247 O O . MET B 2 53 ? 17.563 6.263 14.999 1.00 24.73 53 MET B O 1
ATOM 3262 N N . LEU B 2 54 ? 15.776 7.486 15.672 1.00 22.58 54 LEU B N 1
ATOM 3263 C CA . LEU B 2 54 ? 15.276 6.499 16.615 1.00 25.07 54 LEU B CA 1
ATOM 3264 C C . LEU B 2 54 ? 13.977 5.918 16.101 1.00 24.21 54 LEU B C 1
ATOM 3265 O O . LEU B 2 54 ? 13.156 6.626 15.511 1.00 25.63 54 LEU B O 1
ATOM 3281 N N . GLY B 2 55 ? 13.768 4.635 16.369 1.00 26.40 55 GLY B N 1
ATOM 3282 C CA . GLY B 2 55 ? 12.521 4.036 15.958 1.00 28.26 55 GLY B CA 1
ATOM 3283 C C . GLY B 2 55 ? 12.552 2.532 16.009 1.00 29.77 55 GLY B C 1
ATOM 3284 O O . GLY B 2 55 ? 13.163 1.943 16.910 1.00 30.71 55 GLY B O 1
ATOM 3288 N N . GLU B 2 56 ? 11.933 1.889 15.026 1.00 27.90 56 GLU B N 1
ATOM 3289 C CA . GLU B 2 56 ? 11.837 0.440 15.071 1.00 29.86 56 GLU B CA 1
ATOM 3290 C C . GLU B 2 56 ? 11.868 -0.132 13.665 1.00 29.99 56 GLU B C 1
ATOM 3291 O O . GLU B 2 56 ? 11.327 0.459 12.725 1.00 32.06 56 GLU B O 1
ATOM 3303 N N . PHE B 2 57 ? 12.519 -1.284 13.530 1.00 30.61 57 PHE B N 1
ATOM 3304 C CA . PHE B 2 57 ? 12.412 -2.073 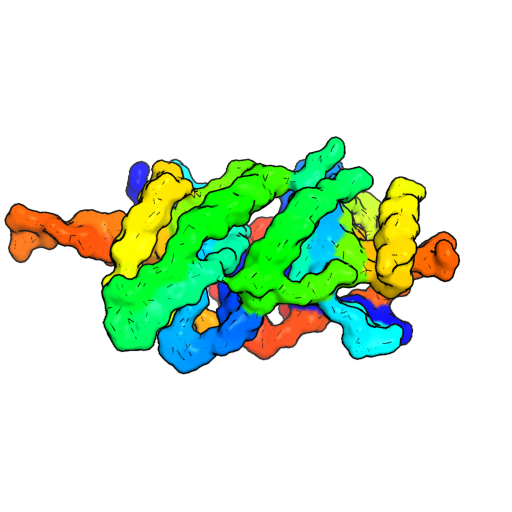12.306 1.00 31.05 57 PHE B CA 1
ATOM 3305 C C . PHE B 2 57 ? 11.226 -3.006 12.503 1.00 32.13 57 PHE B C 1
ATOM 3306 O O . PHE B 2 57 ? 11.362 -4.099 13.048 1.00 34.63 57 PHE B O 1
ATOM 3323 N N . VAL B 2 58 ? 10.041 -2.562 12.076 1.00 35.31 58 VAL B N 1
ATOM 3324 C CA . VAL B 2 58 ? 8.830 -3.253 12.519 1.00 38.03 58 VAL B CA 1
ATOM 3325 C C . VAL B 2 58 ? 8.608 -4.560 11.764 1.00 40.89 58 VAL B C 1
ATOM 3326 O O . VAL B 2 58 ? 8.012 -5.496 12.311 1.00 37.60 58 VAL B O 1
ATOM 3339 N N . ASP B 2 59 ? 9.076 -4.667 10.526 1.00 36.53 59 ASP B N 1
ATOM 3340 C CA . ASP B 2 59 ? 9.027 -5.932 9.795 1.00 36.50 59 ASP B CA 1
ATOM 3341 C C . ASP B 2 59 ? 10.044 -5.853 8.665 1.00 35.31 59 ASP B C 1
ATOM 3342 O O . ASP B 2 59 ? 10.858 -4.926 8.610 1.00 36.43 59 ASP B O 1
ATOM 3351 N N . ASP B 2 60 ? 9.997 -6.816 7.743 1.00 38.15 60 ASP B N 1
ATOM 3352 C CA . ASP B 2 60 ? 11.008 -6.836 6.694 1.00 43.93 60 ASP B CA 1
ATOM 3353 C C . ASP B 2 60 ? 10.896 -5.662 5.726 1.00 41.42 60 ASP B C 1
ATOM 3354 O O . ASP B 2 60 ? 11.853 -5.407 4.987 1.00 43.15 60 ASP B O 1
ATOM 3363 N N . TYR B 2 61 ? 9.778 -4.937 5.723 1.00 38.77 61 TYR B N 1
ATOM 3364 C CA . TYR B 2 61 ? 9.526 -3.909 4.717 1.00 39.10 61 TYR B CA 1
ATOM 3365 C C . TYR B 2 61 ? 9.345 -2.515 5.303 1.00 43.83 61 TYR B C 1
ATOM 3366 O O . TYR B 2 61 ? 8.947 -1.602 4.570 1.00 47.41 61 TYR B O 1
ATOM 3384 N N . THR B 2 62 ? 9.596 -2.318 6.593 1.00 33.68 62 THR B N 1
ATOM 3385 C CA . THR B 2 62 ? 9.238 -1.041 7.193 1.00 32.47 62 THR B CA 1
ATOM 3386 C C . THR B 2 62 ? 10.249 -0.633 8.251 1.00 32.88 62 THR B C 1
ATOM 3387 O O . THR B 2 62 ? 10.571 -1.408 9.160 1.00 31.76 62 THR B O 1
ATOM 3398 N N . VAL B 2 63 ? 10.732 0.591 8.120 1.00 29.31 63 VAL B N 1
ATOM 3399 C CA . VAL B 2 63 ? 11.508 1.272 9.140 1.00 27.69 63 VAL B CA 1
ATOM 3400 C C . VAL B 2 63 ? 10.650 2.422 9.631 1.00 31.02 63 VAL B C 1
ATOM 3401 O O . VAL B 2 63 ? 10.218 3.266 8.834 1.00 28.19 63 VAL B O 1
ATOM 3414 N N A ASN B 2 64 ? 10.326 2.419 10.918 0.48 28.90 64 ASN B N 1
ATOM 3415 N N B ASN B 2 64 ? 10.439 2.487 10.937 0.52 28.03 64 ASN B N 1
ATOM 3416 C CA A ASN B 2 64 ? 9.620 3.534 11.531 0.48 29.45 64 ASN B CA 1
ATOM 3417 C CA B ASN B 2 64 ? 9.611 3.519 11.547 0.52 29.52 64 ASN B CA 1
ATOM 3418 C C A ASN B 2 64 ? 10.660 4.429 12.184 0.48 27.34 64 ASN B C 1
ATOM 3419 C C B ASN B 2 64 ? 10.524 4.473 12.301 0.52 26.84 64 ASN B C 1
ATOM 3420 O O A ASN B 2 64 ? 11.475 3.959 12.983 0.48 29.30 64 ASN B O 1
ATOM 3421 O O B ASN B 2 64 ? 11.107 4.096 13.319 0.52 31.87 64 ASN B O 1
ATOM 3442 N N . VAL B 2 65 ? 10.668 5.700 11.801 1.00 24.75 65 VAL B N 1
ATOM 3443 C CA . VAL B 2 65 ? 11.494 6.708 12.446 1.00 24.43 65 VAL B CA 1
ATOM 3444 C C . VAL B 2 65 ? 10.550 7.552 13.290 1.00 26.25 65 VAL B C 1
ATOM 3445 O O . VAL B 2 65 ? 9.780 8.359 12.756 1.00 27.31 65 VAL B O 1
ATOM 3459 N N . VAL B 2 66 ? 10.598 7.354 14.607 1.00 24.69 66 VAL B N 1
ATOM 3460 C CA . VAL B 2 66 ? 9.662 8.053 15.486 1.00 25.38 66 VAL B CA 1
ATOM 3461 C C . VAL B 2 66 ? 10.211 9.375 16.002 1.00 25.50 66 VAL B C 1
ATOM 3462 O O . VAL B 2 66 ? 9.425 10.255 16.385 1.00 24.29 66 VAL B O 1
ATOM 3475 N N . ASP B 2 67 ? 11.523 9.569 15.960 1.00 24.92 67 ASP B N 1
ATOM 3476 C CA . ASP B 2 67 ? 12.151 10.737 16.568 1.00 23.38 67 ASP B CA 1
ATOM 3477 C C . ASP B 2 67 ? 13.584 10.752 16.063 1.00 22.53 67 ASP B C 1
ATOM 3478 O O . ASP B 2 67 ? 14.073 9.763 15.511 1.00 23.27 67 ASP B O 1
ATOM 3487 N N . VAL B 2 68 ? 14.263 11.875 16.271 1.00 21.39 68 VAL B N 1
ATOM 3488 C CA . VAL B 2 68 ? 15.684 11.997 15.977 1.00 21.03 68 VAL B CA 1
ATOM 3489 C C . VAL B 2 68 ? 16.293 12.840 17.081 1.00 21.19 68 VAL B C 1
ATOM 3490 O O . VAL B 2 68 ? 15.579 13.502 17.840 1.00 24.49 68 VAL B O 1
ATOM 3503 N N . PHE B 2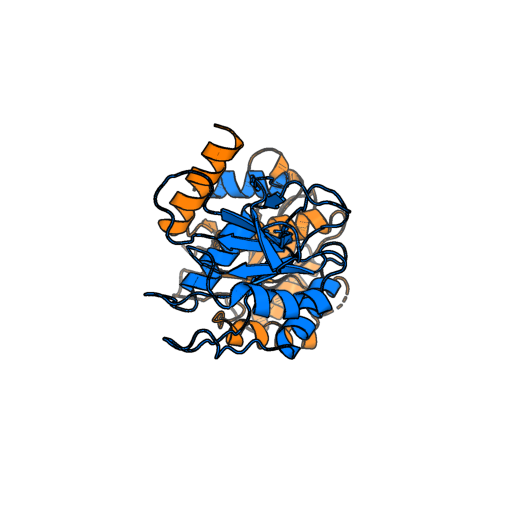 69 ? 17.626 12.838 17.152 1.00 22.03 69 PHE B N 1
ATOM 3504 C CA . PHE B 2 69 ? 18.302 13.867 17.939 1.00 23.70 69 PHE B CA 1
ATOM 3505 C C . PHE B 2 69 ? 19.614 14.280 17.288 1.00 23.43 69 PHE B C 1
ATOM 3506 O O . PHE B 2 69 ? 20.314 13.479 16.666 1.00 25.21 69 PHE B O 1
ATOM 3523 N N . ALA B 2 70 ? 19.918 15.567 17.431 1.00 25.42 70 ALA B N 1
ATOM 3524 C CA . ALA B 2 70 ? 21.125 16.146 16.878 1.00 28.43 70 ALA B CA 1
ATOM 3525 C C . ALA B 2 70 ? 22.357 15.674 17.636 1.00 29.68 70 ALA B C 1
ATOM 3526 O O . ALA B 2 70 ? 22.320 15.445 18.846 1.00 29.70 70 ALA B O 1
ATOM 3533 N N . MET B 2 71 ? 23.442 15.533 16.914 1.00 23.98 71 MET B N 1
ATOM 3534 C CA . MET B 2 71 ? 24.756 15.363 17.512 1.00 27.77 71 MET B CA 1
ATOM 3535 C C . MET B 2 71 ? 25.555 16.656 17.380 1.00 33.36 71 MET B C 1
ATOM 3536 O O . MET B 2 71 ? 25.355 17.425 16.433 1.00 32.14 71 MET B O 1
ATOM 3550 N N . PRO B 2 72 ? 26.424 16.951 18.343 1.00 34.85 72 PRO B N 1
ATOM 3551 C CA . PRO B 2 72 ? 27.228 18.172 18.264 1.00 41.65 72 PRO B CA 1
ATOM 3552 C C . PRO B 2 72 ? 28.170 18.145 17.070 1.00 45.09 72 PRO B C 1
ATOM 3553 O O . PRO B 2 72 ? 28.572 17.084 16.592 1.00 42.27 72 PRO B O 1
ATOM 3564 N N . GLN B 2 73 ? 28.520 19.337 16.592 1.00 46.54 73 GLN B N 1
ATOM 3565 C CA . GLN B 2 73 ? 29.494 19.454 15.515 1.00 50.60 73 GLN B CA 1
ATOM 3566 C C . GLN B 2 73 ? 30.857 18.937 15.958 1.00 48.76 73 GLN B C 1
ATOM 3567 O O . GLN B 2 73 ? 31.254 19.094 17.116 1.00 54.32 73 GLN B O 1
ATOM 3581 N N . SER B 2 74 ? 31.573 18.315 15.026 1.00 56.81 74 SER B N 1
ATOM 3582 C CA . SER B 2 74 ? 32.924 17.830 15.295 1.00 64.50 74 SER B CA 1
ATOM 3583 C C . SER B 2 74 ? 33.843 18.089 14.104 1.00 67.63 74 SER B C 1
ATOM 3584 O O . SER B 2 74 ? 34.909 18.689 14.246 1.00 75.31 74 SER B O 1
ATOM 3592 N N . ALA B 2 82 ? 33.341 9.494 13.734 1.00 67.67 82 ALA B N 1
ATOM 3593 C CA . ALA B 2 82 ? 33.758 10.203 14.941 1.00 71.42 82 ALA B CA 1
ATOM 3594 C C . ALA B 2 82 ? 32.557 10.562 15.812 1.00 71.15 82 ALA B C 1
ATOM 3595 O O . ALA B 2 82 ? 32.537 11.615 16.450 1.00 74.28 82 ALA B O 1
ATOM 3601 N N . VAL B 2 83 ? 31.558 9.676 15.827 1.00 69.76 83 VAL B N 1
ATOM 3602 C CA . VAL B 2 83 ? 30.348 9.909 16.610 1.00 65.58 83 VAL B CA 1
ATOM 3603 C C . VAL B 2 83 ? 30.687 9.870 18.096 1.00 64.48 83 VAL B C 1
ATOM 3604 O O . VAL B 2 83 ? 31.336 8.931 18.577 1.00 65.59 83 VAL B O 1
ATOM 3617 N N . ASP B 2 84 ? 30.254 10.896 18.831 1.00 56.42 84 ASP B N 1
ATOM 3618 C CA . ASP B 2 84 ? 30.505 10.980 20.271 1.00 55.49 84 ASP B CA 1
ATOM 3619 C C . ASP B 2 84 ? 29.621 9.959 20.976 1.00 55.99 84 ASP B C 1
ATOM 3620 O O . ASP B 2 84 ? 28.426 10.190 21.196 1.00 48.03 84 ASP B O 1
ATOM 3629 N N . ASP B 2 85 ? 30.220 8.825 21.348 1.00 49.22 85 ASP B N 1
ATOM 3630 C CA . ASP B 2 85 ? 29.456 7.740 21.954 1.00 52.61 85 ASP B CA 1
ATOM 3631 C C . ASP B 2 85 ? 28.966 8.101 23.346 1.00 52.33 85 ASP B C 1
ATOM 3632 O O . ASP B 2 85 ? 27.928 7.595 23.781 1.00 51.07 85 ASP B O 1
ATOM 3641 N N . VAL B 2 86 ? 29.697 8.961 24.056 1.00 50.63 86 VAL B N 1
ATOM 3642 C CA . VAL B 2 86 ? 29.266 9.398 25.377 1.00 47.74 86 VAL B CA 1
ATOM 3643 C C . VAL B 2 86 ? 27.992 10.229 25.271 1.00 43.12 86 VAL B C 1
ATOM 3644 O O . VAL B 2 86 ? 27.043 10.042 26.041 1.00 44.31 86 VAL B O 1
ATOM 3657 N N . PHE B 2 87 ? 27.963 11.163 24.318 1.00 40.01 87 PHE B N 1
ATOM 3658 C CA . PHE B 2 87 ? 26.768 11.975 24.089 1.00 36.23 87 PHE B CA 1
ATOM 3659 C C . PHE B 2 87 ? 25.587 11.098 23.690 1.00 36.99 87 PHE B C 1
ATOM 3660 O O . PHE B 2 87 ? 24.486 11.236 24.231 1.00 36.87 87 PHE B O 1
ATOM 3677 N N . GLN B 2 88 ? 25.801 10.193 22.733 1.00 36.25 88 GLN B N 1
ATOM 3678 C CA . GLN B 2 88 ? 24.737 9.297 22.289 1.00 38.84 88 GLN B CA 1
ATOM 3679 C C . GLN B 2 88 ? 24.181 8.487 23.450 1.00 37.34 88 GLN B C 1
ATOM 3680 O O . GLN B 2 88 ? 22.969 8.452 23.671 1.00 34.49 88 GLN B O 1
ATOM 3694 N N . ALA B 2 89 ? 25.057 7.829 24.216 1.00 37.29 89 ALA B N 1
ATOM 3695 C CA . ALA B 2 89 ? 24.592 7.012 25.333 1.00 41.08 89 ALA B CA 1
ATOM 3696 C C . ALA B 2 89 ? 23.821 7.838 26.352 1.00 40.53 89 ALA B C 1
ATOM 3697 O O . ALA B 2 89 ? 22.809 7.382 26.898 1.00 39.10 89 ALA B O 1
ATOM 3704 N N . LYS B 2 90 ? 24.296 9.050 26.639 1.00 37.40 90 LYS B N 1
ATOM 3705 C CA . LYS B 2 90 ? 23.634 9.876 27.637 1.00 40.14 90 LYS B CA 1
ATOM 3706 C C . LYS B 2 90 ? 22.250 10.288 27.159 1.00 37.11 90 LYS B C 1
ATOM 3707 O O . LYS B 2 90 ? 21.266 10.168 27.896 1.00 37.65 90 LYS B O 1
ATOM 3726 N N . MET B 2 91 ? 22.156 10.747 25.911 1.00 33.38 91 MET B N 1
ATOM 3727 C CA . MET B 2 91 ? 20.860 11.122 25.357 1.00 30.33 91 MET B CA 1
ATOM 3728 C C . MET B 2 91 ? 19.897 9.941 25.359 1.00 31.25 91 MET B C 1
ATOM 3729 O O . MET B 2 91 ? 18.721 10.101 25.690 1.00 32.76 91 MET B O 1
ATOM 3743 N N A MET B 2 92 ? 20.371 8.753 24.970 0.55 34.46 92 MET B N 1
ATOM 3744 N N B MET B 2 92 ? 20.372 8.752 24.979 0.45 34.87 92 MET B N 1
ATOM 3745 C CA A MET B 2 92 ? 19.502 7.579 24.977 0.55 38.65 92 MET B CA 1
ATOM 3746 C CA B MET B 2 92 ? 19.500 7.580 24.981 0.45 38.75 92 MET B CA 1
ATOM 3747 C C A MET B 2 92 ? 19.011 7.261 26.385 0.55 39.09 92 MET B C 1
ATOM 3748 C C B MET B 2 92 ? 19.013 7.251 26.387 0.45 39.14 92 MET B C 1
ATOM 3749 O O A MET B 2 92 ? 17.831 6.943 26.578 0.55 36.08 92 MET B O 1
ATOM 3750 O O B MET B 2 92 ? 17.840 6.907 26.579 0.45 37.00 92 MET B O 1
ATOM 3777 N N . ASP B 2 93 ? 19.905 7.337 27.380 1.00 34.98 93 ASP B N 1
ATOM 3778 C CA . ASP B 2 93 ? 19.509 7.091 28.766 1.00 40.05 93 ASP B CA 1
ATOM 3779 C C . ASP B 2 93 ? 18.425 8.069 29.202 1.00 41.87 93 ASP B C 1
ATOM 3780 O O . ASP B 2 93 ? 17.414 7.668 29.791 1.00 43.03 93 ASP B O 1
ATOM 3790 N N . MET B 2 94 ? 18.600 9.353 28.890 1.00 36.83 94 MET B N 1
ATOM 3791 C CA . MET B 2 94 ? 17.634 10.342 29.354 1.00 37.34 94 MET B CA 1
ATOM 3792 C C . MET B 2 94 ? 16.303 10.225 28.620 1.00 34.62 94 MET B C 1
ATOM 3793 O O . MET B 2 94 ? 15.244 10.434 29.221 1.00 36.03 94 MET B O 1
ATOM 3807 N N . LEU B 2 95 ? 16.324 9.902 27.326 1.00 33.63 95 LEU B N 1
ATOM 3808 C CA . LEU B 2 95 ? 15.060 9.736 26.606 1.00 27.91 95 LEU B CA 1
ATOM 3809 C C . LEU B 2 95 ? 14.282 8.528 27.119 1.00 30.71 95 LEU B C 1
ATOM 3810 O O . LEU B 2 95 ? 13.048 8.563 27.196 1.00 33.38 95 LEU B O 1
ATOM 3826 N N . LYS B 2 96 ? 14.980 7.442 27.465 1.00 31.92 96 LYS B N 1
ATOM 3827 C CA . LYS B 2 96 ? 14.284 6.307 28.066 1.00 32.12 96 LYS B CA 1
ATOM 3828 C C . LYS B 2 96 ? 13.561 6.709 29.341 1.00 36.09 96 LYS B C 1
ATOM 3829 O O . LYS B 2 96 ? 12.451 6.230 29.596 1.00 39.18 96 LYS B O 1
ATOM 3848 N N . GLN B 2 97 ? 14.135 7.640 30.113 1.00 34.90 97 GLN B N 1
ATOM 3849 C CA . GLN B 2 97 ? 13.510 8.083 31.357 1.00 36.83 97 GLN B CA 1
ATOM 3850 C C . GLN B 2 97 ? 12.223 8.860 31.131 1.00 33.96 97 GLN B C 1
ATOM 3851 O O . GLN B 2 97 ? 11.428 8.999 32.071 1.00 35.24 97 GLN B O 1
ATOM 3865 N N . THR B 2 98 ? 12.016 9.404 29.925 1.00 32.82 98 THR B N 1
ATOM 3866 C CA . THR B 2 98 ? 10.815 10.159 29.598 1.00 33.94 98 THR B CA 1
ATOM 3867 C C . THR B 2 98 ? 9.996 9.480 28.500 1.00 33.59 98 THR B C 1
ATOM 3868 O O . THR B 2 98 ? 9.254 10.139 27.775 1.00 32.06 98 THR B O 1
ATOM 3879 N N . GLY B 2 99 ? 10.105 8.161 28.377 1.00 34.24 99 GLY B N 1
ATOM 3880 C CA . GLY B 2 99 ? 9.164 7.414 27.567 1.00 38.12 99 GLY B CA 1
ATOM 3881 C C . GLY B 2 99 ? 9.538 7.228 26.118 1.00 35.00 99 GLY B C 1
ATOM 3882 O O . GLY B 2 99 ? 8.679 6.813 25.327 1.00 36.79 99 GLY B O 1
ATOM 3886 N N . ARG B 2 100 ? 10.790 7.511 25.761 1.00 30.01 100 ARG B N 1
ATOM 3887 C CA . ARG B 2 100 ? 11.291 7.337 24.394 1.00 35.95 100 ARG B CA 1
ATOM 3888 C C . ARG B 2 100 ? 12.423 6.322 24.494 1.00 39.80 100 ARG B C 1
ATOM 3889 O O . ARG B 2 100 ? 13.573 6.683 24.745 1.00 41.67 100 ARG B O 1
ATOM 3910 N N . ASP B 2 101 ? 12.086 5.047 24.325 1.00 33.15 101 ASP B N 1
ATOM 3911 C CA . ASP B 2 101 ? 13.075 3.983 24.493 1.00 38.98 101 ASP B CA 1
ATOM 3912 C C . ASP B 2 101 ? 13.381 3.253 23.186 1.00 43.31 101 ASP B C 1
ATOM 3913 O O . ASP B 2 101 ? 13.776 2.087 23.195 1.00 49.33 101 ASP B O 1
ATOM 3922 N N . GLN B 2 102 ? 13.227 3.931 22.059 1.00 34.32 102 GLN B N 1
ATOM 3923 C CA . GLN B 2 102 ? 13.404 3.295 20.766 1.00 36.17 102 GLN B CA 1
ATOM 3924 C C . GLN B 2 102 ? 14.881 3.204 20.399 1.00 39.10 102 GLN B C 1
ATOM 3925 O O . GLN B 2 102 ? 15.697 4.037 20.798 1.00 39.01 102 GLN B O 1
ATOM 3939 N N . MET B 2 103 ? 15.212 2.193 19.605 1.00 32.86 103 MET B N 1
ATOM 3940 C CA . MET B 2 103 ? 16.590 1.951 19.211 1.00 35.77 103 MET B CA 1
ATOM 3941 C C . MET B 2 103 ? 16.991 2.842 18.041 1.00 28.91 103 MET B C 1
ATOM 3942 O O . MET B 2 103 ? 16.152 3.400 17.330 1.00 28.79 103 MET B O 1
ATOM 3956 N N . VAL B 2 104 ? 18.303 2.949 17.836 1.00 28.84 104 VAL B N 1
ATOM 3957 C CA . VAL B 2 104 ? 18.828 3.677 16.677 1.00 25.47 104 VAL B CA 1
ATOM 3958 C C . VAL B 2 104 ? 18.563 2.857 15.421 1.00 25.65 104 VAL B C 1
ATOM 3959 O O . VAL B 2 104 ? 18.983 1.695 15.311 1.00 29.25 104 VAL B O 1
ATOM 3972 N N . VAL B 2 105 ? 17.860 3.461 14.464 1.00 26.74 105 VAL B N 1
ATOM 3973 C CA . VAL B 2 105 ? 17.586 2.841 13.176 1.00 25.53 105 VAL B CA 1
ATOM 3974 C C . VAL B 2 105 ? 18.381 3.474 12.053 1.00 27.01 105 VAL B C 1
ATOM 3975 O O . VAL B 2 105 ? 18.197 3.089 10.888 1.00 27.08 105 VAL B O 1
ATOM 3988 N N . GLY B 2 106 ? 19.240 4.441 12.352 1.00 27.19 106 GLY B N 1
ATOM 3989 C CA . GLY B 2 106 ? 20.032 5.069 11.313 1.00 25.66 106 GLY B CA 1
ATOM 3990 C C . GLY B 2 106 ? 20.451 6.463 11.739 1.00 21.93 106 GLY B C 1
ATOM 3991 O O . GLY B 2 106 ? 20.444 6.796 12.923 1.00 23.28 106 GLY B O 1
ATOM 3995 N N . TRP B 2 107 ? 20.827 7.256 10.745 1.00 24.80 107 TRP B N 1
ATOM 3996 C CA . TRP B 2 107 ? 21.348 8.589 10.997 1.00 22.91 107 TRP B CA 1
ATOM 3997 C C . TRP B 2 107 ? 20.843 9.507 9.895 1.00 21.76 107 TRP B C 1
ATOM 3998 O O . TRP B 2 107 ? 20.472 9.057 8.809 1.00 23.25 107 TRP B O 1
ATOM 4019 N N . TYR B 2 108 ? 20.818 10.801 10.182 1.00 24.77 108 TYR B N 1
ATOM 4020 C CA . TYR B 2 108 ? 20.508 11.792 9.158 1.00 22.35 108 TYR B CA 1
ATOM 4021 C C . TYR B 2 108 ? 21.631 12.809 9.104 1.00 25.06 108 TYR B C 1
ATOM 4022 O O . TYR B 2 108 ? 22.379 12.987 10.070 1.00 24.38 108 TYR B O 1
ATOM 4040 N N . HIS B 2 109 ? 21.740 13.487 7.965 1.00 23.20 109 HIS B N 1
ATOM 4041 C CA . HIS B 2 109 ? 22.602 14.651 7.922 1.00 23.26 109 HIS B CA 1
ATOM 4042 C C . HIS B 2 109 ? 22.108 15.572 6.828 1.00 23.90 109 HIS B C 1
ATOM 4043 O O . HIS B 2 109 ? 21.285 15.198 5.983 1.00 24.47 109 HIS B O 1
ATOM 4057 N N . SER B 2 110 ? 22.607 16.791 6.872 1.00 24.81 110 SER B N 1
ATOM 4058 C CA . SER B 2 110 ? 22.090 17.837 6.010 1.00 25.17 110 SER B CA 1
ATOM 4059 C C . SER B 2 110 ? 23.064 18.109 4.876 1.00 27.40 110 SER B C 1
ATOM 4060 O O . SER B 2 110 ? 24.284 18.024 5.055 1.00 27.09 110 SER B O 1
ATOM 4068 N N . HIS B 2 111 ? 22.502 18.399 3.700 1.00 25.81 111 HIS B N 1
ATOM 4069 C CA . HIS B 2 111 ? 23.224 18.900 2.532 1.00 25.88 111 HIS B CA 1
ATOM 4070 C C . HIS B 2 111 ? 22.655 20.281 2.234 1.00 28.85 111 HIS B C 1
ATOM 4071 O O . HIS B 2 111 ? 21.689 20.410 1.464 1.00 30.19 111 HIS B O 1
ATOM 4085 N N . PRO B 2 112 ? 23.225 21.341 2.808 1.00 28.07 112 PRO B N 1
ATOM 4086 C CA . PRO B 2 112 ? 22.599 22.665 2.689 1.00 27.01 112 PRO B CA 1
ATOM 4087 C C . PRO B 2 112 ? 22.771 23.275 1.315 1.00 27.88 112 PRO B C 1
ATOM 4088 O O . PRO B 2 112 ? 23.739 23.999 1.054 1.00 32.06 112 PRO B O 1
ATOM 4099 N N . GLY B 2 113 ? 21.833 22.974 0.420 1.00 26.80 113 GLY B N 1
ATOM 4100 C CA . GLY B 2 113 ? 21.752 23.619 -0.873 1.00 32.04 113 GLY B CA 1
ATOM 4101 C C . GLY B 2 113 ? 22.140 22.754 -2.044 1.00 32.51 113 GLY B C 1
ATOM 4102 O O . GLY B 2 113 ? 21.944 23.183 -3.184 1.00 36.28 113 GLY B O 1
ATOM 4106 N N . PHE B 2 114 ? 22.679 21.548 -1.825 1.00 29.46 114 PHE B N 1
ATOM 4107 C CA . PHE B 2 114 ? 23.186 20.759 -2.943 1.00 29.20 114 PHE B CA 1
ATOM 4108 C C . PHE B 2 114 ? 22.555 19.375 -3.057 1.00 30.30 114 PHE B C 1
ATOM 4109 O O . PHE B 2 114 ? 23.153 18.480 -3.662 1.00 32.19 114 PHE B O 1
ATOM 4126 N N . GLY B 2 115 ? 21.342 19.181 -2.533 1.00 27.58 115 GLY B N 1
ATOM 4127 C CA . GLY B 2 115 ? 20.563 18.005 -2.866 1.00 28.34 115 GLY B CA 1
ATOM 4128 C C . GLY B 2 115 ? 20.944 16.785 -2.049 1.00 30.16 115 GLY B C 1
ATOM 4129 O O . GLY B 2 115 ? 21.909 16.775 -1.293 1.00 30.63 115 GLY B O 1
ATOM 4133 N N . CYS B 2 116 ? 20.168 15.719 -2.230 1.00 25.17 116 CYS B N 1
ATOM 4134 C CA . CYS B 2 116 ? 20.293 14.518 -1.409 1.00 24.38 116 CYS B CA 1
ATOM 4135 C C . CYS B 2 116 ? 21.035 13.428 -2.174 1.00 25.29 116 CYS B C 1
ATOM 4136 O O . CYS B 2 116 ? 20.632 13.044 -3.276 1.00 31.59 116 CYS B O 1
ATOM 4144 N N . TRP B 2 117 ? 22.109 12.917 -1.573 1.00 24.89 117 TRP B N 1
ATOM 4145 C CA . TRP B 2 117 ? 22.994 11.927 -2.171 1.00 28.33 117 TRP B CA 1
ATOM 4146 C C . TRP B 2 117 ? 24.007 11.589 -1.090 1.00 27.23 117 TRP B C 1
ATOM 4147 O O . TRP B 2 117 ? 24.030 12.224 -0.035 1.00 25.64 117 TRP B O 1
ATOM 4168 N N . LEU B 2 118 ? 24.817 10.562 -1.338 1.00 30.29 118 LEU B N 1
ATOM 4169 C CA . LEU B 2 118 ? 25.858 10.170 -0.399 1.00 29.15 118 LEU B CA 1
ATOM 4170 C C . LEU B 2 118 ? 27.236 10.400 -1.017 1.00 27.95 118 LEU B C 1
ATOM 4171 O O . LEU B 2 118 ? 27.527 9.917 -2.119 1.00 30.27 118 LEU B O 1
ATOM 4187 N N . SER B 2 119 ? 28.068 11.155 -0.311 1.00 25.82 119 SER B N 1
ATOM 4188 C CA . SER B 2 119 ? 29.462 11.325 -0.688 1.00 27.96 119 SER B CA 1
ATOM 4189 C C . SER B 2 119 ? 30.264 10.105 -0.237 1.00 29.56 119 SER B C 1
ATOM 4190 O O . SER B 2 119 ? 29.752 9.209 0.437 1.00 31.13 119 SER B O 1
ATOM 4198 N N . SER B 2 120 ? 31.555 10.088 -0.584 1.00 31.08 120 SER B N 1
ATOM 4199 C CA . SER B 2 120 ? 32.405 8.979 -0.155 1.00 31.72 120 SER B CA 1
ATOM 4200 C C . SER B 2 120 ? 32.507 8.913 1.359 1.00 36.69 120 SER B C 1
ATOM 4201 O O . SER B 2 120 ? 32.484 7.823 1.947 1.00 37.57 120 SER B O 1
ATOM 4209 N N . VAL B 2 121 ? 32.650 10.067 2.004 1.00 32.71 121 VAL B N 1
ATOM 4210 C CA . VAL B 2 121 ? 32.697 10.108 3.459 1.00 35.06 121 VAL B CA 1
ATOM 4211 C C . VAL B 2 121 ? 31.376 9.616 4.035 1.00 36.11 121 VAL B C 1
ATOM 4212 O O . VAL B 2 121 ? 31.352 8.868 5.022 1.00 36.26 121 VAL B O 1
ATOM 4225 N N . ASP B 2 122 ? 30.258 10.011 3.415 1.00 32.08 122 ASP B N 1
ATOM 4226 C CA . ASP B 2 122 ? 28.955 9.542 3.877 1.00 29.23 122 ASP B CA 1
ATOM 4227 C C . ASP B 2 122 ? 28.849 8.031 3.779 1.00 31.22 122 ASP B C 1
ATOM 4228 O O . ASP B 2 122 ? 28.265 7.383 4.659 1.00 31.77 122 ASP B O 1
ATOM 4237 N N . VAL B 2 123 ? 29.355 7.457 2.681 1.00 30.74 123 VAL B N 1
ATOM 4238 C CA . VAL B 2 123 ? 29.286 6.010 2.496 1.00 34.47 123 VAL B CA 1
ATOM 4239 C C . VAL B 2 123 ? 30.070 5.305 3.590 1.00 37.81 123 VAL B C 1
ATOM 4240 O O . VAL B 2 123 ? 29.609 4.308 4.158 1.00 34.86 123 VAL B O 1
ATOM 4253 N N . ASN B 2 124 ? 31.255 5.825 3.919 1.00 37.21 124 ASN B N 1
ATOM 4254 C CA . ASN B 2 124 ? 32.044 5.249 5.006 1.00 37.29 124 ASN B CA 1
ATOM 4255 C C . ASN B 2 124 ? 31.292 5.308 6.327 1.00 38.18 124 ASN B C 1
ATOM 4256 O O . ASN B 2 124 ? 31.289 4.331 7.089 1.00 36.67 124 ASN B O 1
ATOM 4267 N N . THR B 2 125 ? 30.649 6.448 6.614 1.00 32.08 125 THR B N 1
ATOM 4268 C CA . THR B 2 125 ? 29.845 6.576 7.826 1.00 34.95 125 THR B CA 1
ATOM 4269 C C . THR B 2 125 ? 28.697 5.577 7.823 1.00 37.01 125 THR B C 1
ATOM 4270 O O . THR B 2 125 ? 28.436 4.919 8.842 1.00 34.59 125 THR B O 1
ATOM 4281 N N . GLN B 2 126 ? 28.015 5.430 6.679 1.00 30.89 126 GLN B N 1
ATOM 4282 C CA . GLN B 2 126 ? 26.913 4.479 6.596 1.00 28.50 126 GLN B CA 1
ATOM 4283 C C . GLN B 2 126 ? 27.403 3.038 6.754 1.00 31.01 126 GLN B C 1
ATOM 4284 O O . GLN B 2 126 ? 26.734 2.214 7.390 1.00 33.39 126 GLN B O 1
ATOM 4298 N N . LYS B 2 127 ? 28.577 2.715 6.199 1.00 32.08 127 LYS B N 1
ATOM 4299 C CA . LYS B 2 127 ? 29.145 1.386 6.430 1.00 31.20 127 LYS B CA 1
ATOM 4300 C C . LYS B 2 127 ? 29.305 1.087 7.914 1.00 39.16 127 LYS B C 1
ATOM 4301 O O . LYS B 2 127 ? 29.065 -0.043 8.358 1.00 38.67 127 LYS B O 1
ATOM 4320 N N . SER B 2 128 ? 29.730 2.078 8.695 1.00 38.06 128 SER B N 1
ATOM 4321 C CA . SER B 2 128 ? 29.863 1.867 10.132 1.00 39.55 128 SER B CA 1
ATOM 4322 C C . SER B 2 128 ? 28.516 1.551 10.771 1.00 36.65 128 SER B C 1
ATOM 4323 O O . SER B 2 128 ? 28.419 0.661 11.625 1.00 37.47 128 SER B O 1
ATOM 4331 N N . PHE B 2 129 ? 27.466 2.267 10.367 1.00 33.32 129 PHE B N 1
ATOM 4332 C CA . PHE B 2 129 ? 26.143 2.006 10.928 1.00 28.92 129 PHE B CA 1
ATOM 4333 C C . PHE B 2 129 ? 25.627 0.634 10.522 1.00 33.70 129 PHE B C 1
ATOM 4334 O O . PHE B 2 129 ? 25.011 -0.065 11.338 1.00 34.15 129 PHE B O 1
ATOM 4351 N N . GLU B 2 130 ? 25.862 0.237 9.267 1.00 32.45 130 GLU B N 1
ATOM 4352 C CA . GLU B 2 130 ? 25.365 -1.042 8.767 1.00 35.04 130 GLU B CA 1
ATOM 4353 C C . GLU B 2 130 ? 26.071 -2.216 9.427 1.00 40.77 130 GLU B C 1
ATOM 4354 O O . GLU B 2 130 ? 25.472 -3.288 9.578 1.00 39.25 130 GLU B O 1
ATOM 4366 N N . GLN B 2 131 ? 27.342 -2.041 9.803 1.00 36.73 131 GLN B N 1
ATOM 4367 C CA . GLN B 2 131 ? 28.033 -3.063 10.590 1.00 38.98 131 GLN B CA 1
ATOM 4368 C C . GLN B 2 131 ? 27.367 -3.274 11.944 1.00 41.88 131 GLN B C 1
ATOM 4369 O O . GLN B 2 131 ? 27.404 -4.390 12.483 1.00 41.46 131 GLN B O 1
ATOM 4383 N N . LEU B 2 132 ? 26.797 -2.213 12.532 1.00 41.24 132 LEU B N 1
ATOM 4384 C CA . LEU B 2 132 ? 26.108 -2.344 13.817 1.00 43.16 132 LEU B CA 1
ATOM 4385 C C . LEU B 2 132 ? 24.707 -2.918 13.653 1.00 46.50 132 LEU B C 1
ATOM 4386 O O . LEU B 2 132 ? 24.273 -3.742 14.464 1.00 46.28 132 LEU B O 1
ATOM 4402 N N . ASN B 2 133 ? 23.979 -2.482 12.628 1.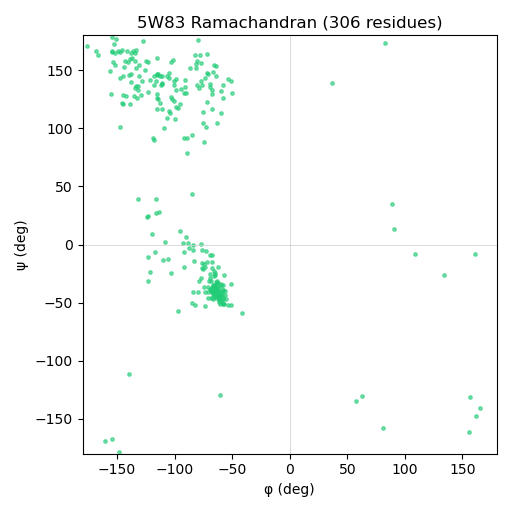00 39.04 133 ASN B N 1
ATOM 4403 C CA . ASN B 2 133 ? 22.691 -3.081 12.302 1.00 37.33 133 ASN B CA 1
ATOM 4404 C C . ASN B 2 133 ? 22.530 -3.055 10.793 1.00 37.13 133 ASN B C 1
ATOM 4405 O O . ASN B 2 133 ? 22.569 -1.977 10.192 1.00 35.65 133 ASN B O 1
ATOM 4416 N N . SER B 2 134 ? 22.351 -4.231 10.182 1.00 36.39 134 SER B N 1
ATOM 4417 C CA . SER B 2 134 ? 22.320 -4.316 8.726 1.00 36.56 134 SER B CA 1
ATOM 4418 C C . SER B 2 134 ? 21.176 -3.520 8.104 1.00 35.31 134 SER B C 1
ATOM 4419 O O . SER B 2 134 ? 21.238 -3.205 6.910 1.00 33.99 134 SER B O 1
ATOM 4427 N N . ARG B 2 135 ? 20.143 -3.179 8.871 1.00 33.31 135 ARG B N 1
ATOM 4428 C CA . ARG B 2 135 ? 19.016 -2.436 8.317 1.00 31.00 135 ARG B CA 1
ATOM 4429 C C . ARG B 2 135 ? 19.152 -0.923 8.465 1.00 28.61 135 ARG B C 1
ATOM 4430 O O . ARG B 2 135 ? 18.219 -0.205 8.080 1.00 27.78 135 ARG B O 1
ATOM 4451 N N . ALA B 2 136 ? 20.252 -0.427 9.034 1.00 29.88 136 ALA B N 1
ATOM 4452 C CA . ALA B 2 136 ? 20.409 1.010 9.274 1.00 27.59 136 ALA B CA 1
ATOM 4453 C C . ALA B 2 136 ? 20.195 1.822 7.998 1.00 25.93 136 ALA B C 1
ATOM 4454 O O . ALA B 2 136 ? 20.646 1.437 6.918 1.00 27.63 136 ALA B O 1
ATOM 4461 N N . VAL B 2 137 ? 19.555 2.992 8.145 1.00 24.39 137 VAL B N 1
ATOM 4462 C CA . VAL B 2 137 ? 19.191 3.868 7.031 1.00 24.94 137 VAL B CA 1
ATOM 4463 C C . VAL B 2 137 ? 19.940 5.190 7.163 1.00 24.81 137 VAL B C 1
ATOM 4464 O O . VAL B 2 137 ? 20.099 5.707 8.272 1.00 24.58 137 VAL B O 1
ATOM 4477 N N . ALA B 2 138 ? 20.399 5.733 6.031 1.00 22.86 138 ALA B N 1
ATOM 4478 C CA . ALA B 2 138 ? 20.986 7.067 5.975 1.00 23.59 138 ALA B CA 1
ATOM 4479 C C . ALA B 2 138 ? 19.994 8.028 5.341 1.00 24.78 138 ALA B C 1
ATOM 4480 O O . ALA B 2 138 ? 19.707 7.918 4.147 1.00 27.12 138 ALA B O 1
ATOM 4487 N N . VAL B 2 139 ? 19.521 9.003 6.114 1.00 22.73 139 VAL B N 1
ATOM 4488 C CA . VAL B 2 139 ? 18.632 10.028 5.579 1.00 22.46 139 VAL B CA 1
ATOM 4489 C C . VAL B 2 139 ? 19.439 11.289 5.301 1.00 22.02 139 VAL B C 1
ATOM 4490 O O . VAL B 2 139 ? 20.312 11.676 6.087 1.00 22.32 139 VAL B O 1
ATOM 4503 N N . VAL B 2 140 ? 19.173 11.919 4.167 1.00 22.13 140 VAL B N 1
ATOM 4504 C CA . VAL B 2 140 ? 19.808 13.190 3.822 1.00 22.71 140 VAL B CA 1
ATOM 4505 C C . VAL B 2 140 ? 18.715 14.213 3.571 1.00 22.31 140 VAL B C 1
ATOM 4506 O O . VAL B 2 140 ? 17.768 13.945 2.823 1.00 22.41 140 VAL B O 1
ATOM 4519 N N . VAL B 2 141 ? 18.841 15.381 4.190 1.00 21.49 141 VAL B N 1
ATOM 4520 C CA . VAL B 2 141 ? 17.858 16.445 4.010 1.00 23.68 141 VAL B CA 1
ATOM 4521 C C . VAL B 2 141 ? 18.562 17.676 3.465 1.00 24.37 141 VAL B C 1
ATOM 4522 O O . VAL B 2 141 ? 19.698 17.977 3.857 1.00 24.17 141 VAL B O 1
ATOM 4535 N N . ASP B 2 142 ? 17.891 18.385 2.546 1.00 22.54 142 ASP B N 1
ATOM 4536 C CA . ASP B 2 142 ? 18.420 19.654 2.058 1.00 24.22 142 ASP B CA 1
ATOM 4537 C C . ASP B 2 142 ? 17.564 20.790 2.601 1.00 28.20 142 ASP B C 1
ATOM 4538 O O . ASP B 2 142 ? 16.486 21.080 2.054 1.00 26.63 142 ASP B O 1
ATOM 4547 N N . PRO B 2 143 ? 18.012 21.467 3.660 1.00 26.02 143 PRO B N 1
ATOM 4548 C CA . PRO B 2 143 ? 17.172 22.495 4.294 1.00 27.25 143 PRO B CA 1
ATOM 4549 C C . PRO B 2 143 ? 17.086 23.779 3.500 1.00 27.97 143 PRO B C 1
ATOM 4550 O O . PRO B 2 143 ? 16.202 24.596 3.790 1.00 28.63 143 PRO B O 1
ATOM 4561 N N . ILE B 2 144 ? 17.998 24.000 2.547 1.00 24.65 144 ILE B N 1
ATOM 4562 C CA . ILE B 2 144 ? 17.972 25.197 1.709 1.00 25.32 144 ILE B CA 1
ATOM 4563 C C . ILE B 2 144 ? 16.996 25.026 0.557 1.00 30.04 144 ILE B C 1
ATOM 4564 O O . ILE B 2 144 ? 16.141 25.887 0.314 1.00 33.45 144 ILE B O 1
ATOM 4580 N N . GLN B 2 145 ? 17.129 23.935 -0.194 1.00 29.57 145 GLN B N 1
ATOM 4581 C CA . GLN B 2 145 ? 16.207 23.699 -1.294 1.00 32.43 145 GLN B CA 1
ATOM 4582 C C . GLN B 2 145 ? 14.790 23.474 -0.792 1.00 30.19 145 GLN B C 1
ATOM 4583 O O . GLN B 2 145 ? 13.833 23.733 -1.529 1.00 32.02 145 GLN B O 1
ATOM 4597 N N . SER B 2 146 ? 14.638 23.020 0.448 1.00 28.78 146 SER B N 1
ATOM 4598 C CA . SER B 2 146 ? 13.300 22.785 0.984 1.00 32.17 146 SER B CA 1
ATOM 4599 C C . SER B 2 146 ? 12.486 24.073 1.070 1.00 39.30 146 SER B C 1
ATOM 4600 O O . SER B 2 146 ? 11.253 24.037 0.957 1.00 33.85 146 SER B O 1
ATOM 4608 N N . VAL B 2 147 ? 13.133 25.218 1.293 1.00 33.16 147 VAL B N 1
ATOM 4609 C CA . VAL B 2 147 ? 12.337 26.428 1.480 1.00 34.67 147 VAL B CA 1
ATOM 4610 C C . VAL B 2 147 ? 11.638 26.868 0.205 1.00 41.08 147 VAL B C 1
ATOM 4611 O O . VAL B 2 147 ? 10.765 27.746 0.267 1.00 38.71 147 VAL B O 1
ATOM 4624 N N . LYS B 2 148 ? 11.958 26.257 -0.941 1.00 36.90 148 LYS B N 1
ATOM 4625 C CA . LYS B 2 148 ? 11.290 26.619 -2.190 1.00 42.85 148 LYS B CA 1
ATOM 4626 C C . LYS B 2 148 ? 9.851 26.118 -2.278 1.00 42.95 148 LYS B C 1
ATOM 4627 O O . LYS B 2 148 ? 9.163 26.453 -3.248 1.00 42.92 148 LYS B O 1
ATOM 4646 N N . GLY B 2 149 ? 9.376 25.326 -1.317 1.00 37.25 149 GLY B N 1
ATOM 4647 C CA . GLY B 2 149 ? 7.992 24.898 -1.347 1.00 44.53 149 GLY B CA 1
ATOM 4648 C C . GLY B 2 149 ? 7.760 23.424 -1.087 1.00 45.46 149 GLY B C 1
ATOM 4649 O O . GLY B 2 149 ? 6.680 23.044 -0.617 1.00 37.81 149 GLY B O 1
ATOM 4653 N N . LYS B 2 150 ? 8.749 22.575 -1.380 1.00 39.88 150 LYS B N 1
ATOM 4654 C CA . LYS B 2 150 ? 8.616 21.149 -1.115 1.00 32.70 150 LYS B CA 1
ATOM 4655 C C . LYS B 2 150 ? 9.863 20.658 -0.396 1.00 26.49 150 LYS B C 1
ATOM 4656 O O . LYS B 2 150 ? 10.982 21.051 -0.736 1.00 31.50 150 LYS B O 1
ATOM 4666 N N . VAL B 2 151 ? 9.647 19.838 0.629 1.00 27.62 151 VAL B N 1
ATOM 4667 C CA . VAL B 2 151 ? 10.759 19.251 1.363 1.00 27.18 151 VAL B CA 1
ATOM 4668 C C . VAL B 2 151 ? 11.614 18.424 0.418 1.00 27.98 151 VAL B C 1
ATOM 4669 O O . VAL B 2 151 ? 11.102 17.608 -0.364 1.00 29.16 151 VAL B O 1
ATOM 4682 N N . VAL B 2 152 ? 12.931 18.633 0.479 1.00 25.08 152 VAL B N 1
ATOM 4683 C CA . VAL B 2 152 ? 13.898 17.869 -0.304 1.00 23.87 152 VAL B CA 1
ATOM 4684 C C . VAL B 2 152 ? 14.619 16.922 0.658 1.00 27.73 152 VAL B C 1
ATOM 4685 O O . VAL B 2 152 ? 15.387 17.360 1.522 1.00 26.26 152 VAL B O 1
ATOM 4698 N N . ILE B 2 153 ? 14.335 15.623 0.549 1.00 23.53 153 ILE B N 1
ATOM 4699 C CA . ILE B 2 153 ? 14.819 14.635 1.516 1.00 23.84 153 ILE B CA 1
ATOM 4700 C C . ILE B 2 153 ? 14.848 13.277 0.820 1.00 25.25 153 ILE B C 1
ATOM 4701 O O . ILE B 2 153 ? 14.074 13.028 -0.116 1.00 25.93 153 ILE B O 1
ATOM 4717 N N . ASP B 2 154 ? 15.782 12.414 1.232 1.00 22.90 154 ASP B N 1
ATOM 4718 C CA . ASP B 2 154 ? 15.881 11.072 0.668 1.00 25.40 154 ASP B CA 1
ATOM 4719 C C . ASP B 2 154 ? 16.468 10.143 1.724 1.00 24.86 154 ASP B C 1
ATOM 4720 O O . ASP B 2 154 ? 17.013 10.589 2.735 1.00 23.72 154 ASP B O 1
ATOM 4729 N N . ALA B 2 155 ? 16.340 8.840 1.481 1.00 24.97 155 ALA B N 1
ATOM 4730 C CA . ALA B 2 155 ? 16.776 7.802 2.412 1.00 23.30 155 ALA B CA 1
ATOM 4731 C C . ALA B 2 155 ? 17.534 6.748 1.631 1.00 26.02 155 ALA B C 1
ATOM 4732 O O . ALA B 2 155 ? 17.070 6.319 0.571 1.00 30.00 155 ALA B O 1
ATOM 4739 N N . PHE B 2 156 ? 18.683 6.319 2.155 1.00 25.34 156 PHE B N 1
ATOM 4740 C CA . PHE B 2 156 ? 19.589 5.481 1.396 1.00 26.58 156 PHE B CA 1
ATOM 4741 C C . PHE B 2 156 ? 20.059 4.301 2.229 1.00 27.85 156 PHE B C 1
ATOM 4742 O O . PHE B 2 156 ? 20.145 4.379 3.453 1.00 27.99 156 PHE B O 1
ATOM 4759 N N . ARG B 2 157 ? 20.379 3.211 1.538 1.00 27.20 157 ARG B N 1
ATOM 4760 C CA . ARG B 2 157 ? 21.186 2.145 2.107 1.00 29.22 157 ARG B CA 1
ATOM 4761 C C . ARG B 2 157 ? 22.200 1.708 1.062 1.00 27.00 157 ARG B C 1
ATOM 4762 O O . ARG B 2 157 ? 22.040 1.970 -0.133 1.00 27.33 157 ARG B O 1
ATOM 4783 N N . LEU B 2 158 ? 23.263 1.055 1.521 1.00 29.58 158 LEU B N 1
ATOM 4784 C CA . LEU B 2 158 ? 24.282 0.607 0.584 1.00 33.71 158 LEU B CA 1
ATOM 4785 C C . LEU B 2 158 ? 23.857 -0.692 -0.094 1.00 36.49 158 LEU B C 1
ATOM 4786 O O . LEU B 2 158 ? 23.004 -1.434 0.403 1.00 37.48 158 LEU B O 1
ATOM 4802 N N . ILE B 2 159 ? 24.457 -0.954 -1.257 1.00 40.46 159 ILE B N 1
ATOM 4803 C CA . ILE B 2 159 ? 24.172 -2.196 -1.973 1.00 45.13 159 ILE B CA 1
ATOM 4804 C C . ILE B 2 159 ? 24.841 -3.372 -1.278 1.00 49.45 159 ILE B C 1
ATOM 4805 O O . ILE B 2 159 ? 24.192 -4.374 -0.958 1.00 57.32 159 ILE B O 1
ATOM 4821 N N . ASP B 2 160 ? 26.144 -3.268 -1.032 1.00 52.74 160 ASP B N 1
ATOM 4822 C CA . ASP B 2 160 ? 26.869 -4.339 -0.361 1.00 55.82 160 ASP B CA 1
ATOM 4823 C C . ASP B 2 160 ? 27.554 -3.832 0.910 1.00 63.16 160 ASP B C 1
ATOM 4824 O O . ASP B 2 160 ? 28.333 -2.874 0.881 1.00 64.00 160 ASP B O 1
ATOM 4833 N N . HIS B 2 195 ? 26.546 1.478 -5.807 1.00 53.31 195 HIS B N 1
ATOM 4834 C CA . HIS B 2 195 ? 27.007 1.676 -4.457 1.00 45.96 195 HIS B CA 1
ATOM 4835 C C . HIS B 2 195 ? 25.883 1.885 -3.483 1.00 35.66 195 HIS B C 1
ATOM 4836 O O . HIS B 2 195 ? 25.973 1.383 -2.433 1.00 34.55 195 HIS B O 1
ATOM 4850 N N . TYR B 2 196 ? 24.849 2.633 -3.832 1.00 31.82 196 TYR B N 1
ATOM 4851 C CA . TYR B 2 196 ? 23.759 2.803 -2.880 1.00 30.15 196 TYR B CA 1
ATOM 4852 C C . TYR B 2 196 ? 22.426 2.946 -3.576 1.00 30.95 196 TYR B C 1
ATOM 4853 O O . TYR B 2 196 ? 22.370 3.165 -4.786 1.00 31.94 196 TYR B O 1
ATOM 4871 N N . TYR B 2 197 ? 21.345 2.818 -2.816 1.00 29.47 197 TYR B N 1
ATOM 4872 C CA . TYR B 2 197 ? 20.020 2.932 -3.425 1.00 30.45 197 TYR B CA 1
ATOM 4873 C C . TYR B 2 197 ? 19.080 3.701 -2.505 1.00 30.31 197 TYR B C 1
ATOM 4874 O O . TYR B 2 197 ? 19.278 3.768 -1.292 1.00 29.20 197 TYR B O 1
ATOM 4892 N N . SER B 2 198 ? 18.037 4.267 -3.111 1.00 30.05 198 SER B N 1
ATOM 4893 C CA . SER B 2 198 ? 17.056 5.096 -2.426 1.00 29.94 198 SER B CA 1
ATOM 4894 C C . SER B 2 198 ? 15.892 4.250 -1.917 1.00 30.68 198 SER B C 1
ATOM 4895 O O . SER B 2 198 ? 15.381 3.382 -2.631 1.00 35.42 198 SER B O 1
ATOM 4903 N N . LEU B 2 199 ? 15.481 4.506 -0.679 1.00 29.03 199 LEU B N 1
ATOM 4904 C CA . LEU B 2 199 ? 14.281 3.895 -0.113 1.00 29.55 199 LEU B CA 1
ATOM 4905 C C . LEU B 2 199 ? 13.114 4.866 -0.169 1.00 30.40 199 LEU B C 1
ATOM 4906 O O . LEU B 2 199 ? 13.282 6.064 0.082 1.00 30.54 199 LEU B O 1
ATOM 4922 N N . ASN B 2 200 ? 11.927 4.340 -0.487 1.00 31.31 200 ASN B N 1
ATOM 4923 C CA . ASN B 2 200 ? 10.719 5.153 -0.440 1.00 31.02 200 ASN B CA 1
ATOM 4924 C C . ASN B 2 200 ? 10.531 5.730 0.960 1.00 29.64 200 ASN B C 1
ATOM 4925 O O . ASN B 2 200 ? 10.734 5.036 1.958 1.00 29.24 200 ASN B O 1
ATOM 4936 N N . ILE B 2 201 ? 10.154 7.010 1.028 1.00 30.14 201 ILE B N 1
ATOM 4937 C CA . ILE B 2 201 ? 9.841 7.695 2.282 1.00 29.28 201 ILE B CA 1
ATOM 4938 C C . ILE B 2 201 ? 8.351 8.000 2.310 1.00 29.15 201 ILE B C 1
ATOM 4939 O O . ILE B 2 201 ? 7.776 8.429 1.302 1.00 33.64 201 ILE B O 1
ATOM 4955 N N . ASP B 2 202 ? 7.726 7.780 3.465 1.00 28.77 202 ASP B N 1
ATOM 4956 C CA . ASP B 2 202 ? 6.339 8.161 3.700 1.00 26.24 202 ASP B CA 1
ATOM 4957 C C . ASP B 2 202 ? 6.261 8.789 5.088 1.00 28.32 202 ASP B C 1
ATOM 4958 O O . ASP B 2 202 ? 7.204 8.713 5.882 1.00 30.35 202 ASP B O 1
ATOM 4967 N N . TYR B 2 203 ? 5.149 9.442 5.385 1.00 28.31 203 TYR B N 1
ATOM 4968 C CA . TYR B 2 203 ? 5.033 10.148 6.652 1.00 28.49 203 TYR B CA 1
ATOM 4969 C C . TYR B 2 203 ? 3.910 9.554 7.478 1.00 32.21 203 TYR B C 1
ATOM 4970 O O . TYR B 2 203 ? 2.852 9.205 6.950 1.00 36.60 203 TYR B O 1
ATOM 4988 N N . HIS B 2 204 ? 4.185 9.389 8.771 1.00 34.23 204 HIS B N 1
ATOM 4989 C CA . HIS B 2 204 ? 3.213 8.895 9.733 1.00 40.98 204 HIS B CA 1
ATOM 4990 C C . HIS B 2 204 ? 2.666 10.092 10.496 1.00 39.08 204 HIS B C 1
ATOM 4991 O O . HIS B 2 204 ? 3.438 10.859 11.079 1.00 44.31 204 HIS B O 1
ATOM 4995 N N . LYS B 2 205 ? 1.347 10.263 10.472 1.00 39.81 205 LYS B N 1
ATOM 4996 C CA . LYS B 2 205 ? 0.697 11.355 11.188 1.00 43.12 205 LYS B CA 1
ATOM 4997 C C . LYS B 2 205 ? -0.481 10.772 11.954 1.00 39.52 205 LYS B C 1
ATOM 4998 O O . LYS B 2 205 ? -1.309 10.071 11.374 1.00 44.32 205 LYS B O 1
ATOM 5017 N N . THR B 2 206 ? -0.530 11.022 13.255 1.00 41.25 206 THR B N 1
ATOM 5018 C CA . THR B 2 206 ? -1.684 10.576 14.016 1.00 37.68 206 THR B CA 1
ATOM 5019 C C . THR B 2 206 ? -2.852 11.529 13.775 1.00 37.21 206 THR B C 1
ATOM 5020 O O . THR B 2 206 ? -2.671 12.649 13.295 1.00 32.28 206 THR B O 1
ATOM 5031 N N . ALA B 2 207 ? -4.062 11.072 14.112 1.00 38.17 207 ALA B N 1
ATOM 5032 C CA . ALA B 2 207 ? -5.231 11.942 13.995 1.00 36.16 207 ALA B CA 1
ATOM 5033 C C . ALA B 2 207 ? -5.059 13.213 14.822 1.00 35.31 207 ALA B C 1
ATOM 5034 O O . ALA B 2 207 ? -5.425 14.309 14.376 1.00 33.91 207 ALA B O 1
ATOM 5041 N N . LYS B 2 208 ? -4.468 13.091 16.010 1.00 32.27 208 LYS B N 1
ATOM 5042 C CA . LYS B 2 208 ? -4.261 14.248 16.873 1.00 32.90 208 LYS B CA 1
ATOM 5043 C C . LYS B 2 208 ? -3.250 15.216 16.277 1.00 30.88 208 LYS B C 1
ATOM 5044 O O . LYS B 2 208 ? -3.427 16.440 16.371 1.00 32.38 208 LYS B O 1
ATOM 5063 N N . GLU B 2 209 ? -2.164 14.689 15.698 1.00 26.83 209 GLU B N 1
ATOM 5064 C CA . GLU B 2 209 ? -1.184 15.552 15.045 1.00 25.50 209 GLU B CA 1
ATOM 5065 C C . GLU B 2 209 ? -1.783 16.243 13.832 1.00 28.89 209 GLU B C 1
ATOM 5066 O O . GLU B 2 209 ? -1.550 17.439 13.617 1.00 29.51 209 GLU B O 1
ATOM 5078 N N . THR B 2 210 ? -2.545 15.506 13.019 1.00 29.88 210 THR B N 1
ATOM 5079 C CA . THR B 2 210 ? -3.186 16.136 11.862 1.00 32.15 210 THR B CA 1
ATOM 5080 C C . THR B 2 210 ? -4.075 17.284 12.304 1.00 32.39 210 THR B C 1
ATOM 5081 O O . THR B 2 210 ? -4.023 18.384 11.739 1.00 33.44 210 THR B O 1
ATOM 5092 N N . LYS B 2 211 ? -4.896 17.048 13.327 1.00 29.60 211 LYS B N 1
ATOM 5093 C CA . LYS B 2 211 ? -5.827 18.080 13.772 1.00 32.33 211 LYS B CA 1
ATOM 5094 C C . LYS B 2 211 ? -5.085 19.287 14.330 1.00 33.05 211 LYS B C 1
ATOM 5095 O O . LYS B 2 211 ? -5.456 20.438 14.049 1.00 34.04 211 LYS B O 1
ATOM 5114 N N . MET B 2 212 ? -4.034 19.040 15.121 1.00 30.47 212 MET B N 1
ATOM 5115 C CA . MET B 2 212 ? -3.201 20.116 15.659 1.00 28.01 212 MET B CA 1
ATOM 5116 C C . MET B 2 212 ? -2.597 20.957 14.546 1.00 29.04 212 MET B C 1
ATOM 5117 O O . MET B 2 212 ? -2.714 22.189 14.549 1.00 32.63 212 MET B O 1
ATOM 5131 N N . LEU B 2 213 ? -1.958 20.303 13.576 1.00 30.10 213 LEU B N 1
ATOM 5132 C CA . LEU B 2 213 ? -1.265 21.039 12.524 1.00 31.87 213 LEU B CA 1
ATOM 5133 C C . LEU B 2 213 ? -2.245 21.769 11.619 1.00 30.35 213 LEU B C 1
ATOM 5134 O O . LEU B 2 213 ? -1.983 22.903 11.192 1.00 29.04 213 LEU B O 1
ATOM 5150 N N . MET B 2 214 ? -3.366 21.124 11.291 1.00 26.93 214 MET B N 1
ATOM 5151 C CA . MET B 2 214 ? -4.382 21.804 10.492 1.00 33.58 214 MET B CA 1
ATOM 5152 C C . MET B 2 214 ? -4.879 23.056 11.202 1.00 37.06 214 MET B C 1
ATOM 5153 O O . MET B 2 214 ? -4.995 24.125 10.588 1.00 35.01 214 MET B O 1
ATOM 5167 N N . ASN B 2 215 ? -5.128 22.957 12.512 1.00 31.94 215 ASN B N 1
ATOM 5168 C CA . ASN B 2 215 ? -5.630 24.110 13.251 1.00 38.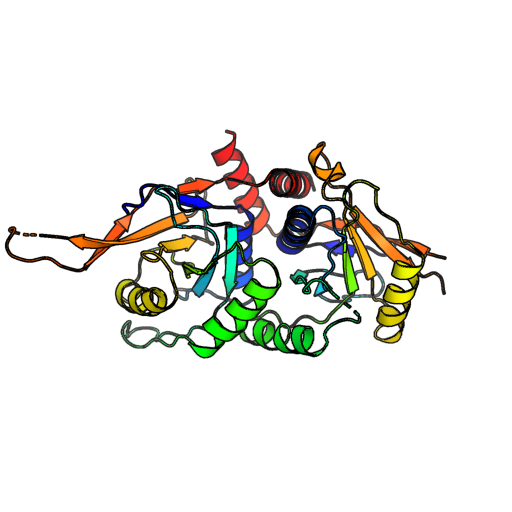06 215 ASN B CA 1
ATOM 5169 C C . ASN B 2 215 ? -4.578 25.206 13.360 1.00 33.05 215 ASN B C 1
ATOM 5170 O O . ASN B 2 215 ? -4.913 26.396 13.280 1.00 36.38 215 ASN B O 1
ATOM 5181 N N . LEU B 2 216 ? -3.305 24.833 13.548 1.00 35.01 216 LEU B N 1
ATOM 5182 C CA . LEU B 2 216 ? -2.246 25.836 13.609 1.00 33.54 216 LEU B CA 1
ATOM 5183 C C . LEU B 2 216 ? -2.111 26.569 12.286 1.00 35.12 216 LEU B C 1
ATOM 5184 O O . LEU B 2 216 ? -1.964 27.797 12.255 1.00 34.23 216 LEU B O 1
ATOM 5200 N N . HIS B 2 217 ? -2.143 25.830 11.177 1.00 31.70 217 HIS B N 1
ATOM 5201 C CA . HIS B 2 217 ? -2.036 26.478 9.871 1.00 34.58 217 HIS B CA 1
ATOM 5202 C C . HIS B 2 217 ? -3.194 27.436 9.632 1.00 36.38 217 HIS B C 1
ATOM 5203 O O . HIS B 2 217 ? -2.997 28.555 9.142 1.00 37.73 217 HIS B O 1
ATOM 5217 N N . LYS B 2 218 ? -4.416 27.017 9.968 1.00 34.47 218 LYS B N 1
ATOM 5218 C CA . LYS B 2 218 ? -5.566 27.892 9.790 1.00 34.88 218 LYS B CA 1
ATOM 5219 C C . LYS B 2 218 ? -5.450 29.135 10.662 1.00 39.37 218 LYS B C 1
ATOM 5220 O O . LYS B 2 218 ? -5.754 30.247 10.217 1.00 39.80 218 LYS B O 1
ATOM 5226 N N . GLU B 2 219 ? -5.002 28.966 11.905 1.00 36.26 219 GLU B N 1
ATOM 5227 C CA . GLU B 2 219 ? -4.834 30.105 12.800 1.00 43.17 219 GLU B CA 1
ATOM 5228 C C . GLU B 2 219 ? -3.785 31.082 12.280 1.00 41.92 219 GLU B C 1
ATOM 5229 O O . GLU B 2 219 ? -3.979 32.304 12.346 1.00 43.99 219 GLU B O 1
ATOM 5241 N N . GLN B 2 220 ? -2.661 30.565 11.779 1.00 40.12 220 GLN B N 1
ATOM 5242 C CA . GLN B 2 220 ? -1.560 31.426 11.359 1.00 46.32 220 GLN B CA 1
ATOM 5243 C C . GLN B 2 220 ? -1.891 32.198 10.084 1.00 46.39 220 GLN B C 1
ATOM 5244 O O . GLN B 2 220 ? -1.649 33.407 10.005 1.00 42.60 220 GLN B O 1
ATOM 5258 N N . TRP B 2 221 ? -2.445 31.526 9.067 1.00 41.97 221 TRP B N 1
ATOM 5259 C CA . TRP B 2 221 ? -2.613 32.143 7.754 1.00 37.78 221 TRP B CA 1
ATOM 5260 C C . TRP B 2 221 ? -4.061 32.437 7.389 1.00 45.04 221 TRP B C 1
ATOM 5261 O O . TRP B 2 221 ? -4.300 33.207 6.451 1.00 51.82 221 TRP B O 1
ATOM 5282 N N . GLN B 2 222 ? -5.012 31.881 8.136 1.00 42.26 222 GLN B N 1
ATOM 5283 C CA . GLN B 2 222 ? -6.460 31.925 7.915 1.00 47.70 222 GLN B CA 1
ATOM 5284 C C . GLN B 2 222 ? -6.843 31.835 6.456 1.00 58.80 222 GLN B C 1
ATOM 5285 O O . GLN B 2 222 ? -7.267 30.768 6.005 1.00 70.34 222 GLN B O 1
#

Radius of gyration: 20.34 Å; Cα contacts (8 Å, |Δi|>4): 705; chains: 2; bounding box: 45×55×56 Å

Foldseek 3Di:
DAAAAEAEAPVALVQLLCLCVVVVPDDQDKWKWWWWADDPDNYTYTYDIDGWDKDADPPPNVGIDTDPVVVVVVQVVVCVVPVRTAGAAMEMQDLDDDPCVVVVQVVCVVRHPDFHKYWHANSVDDDDPHRIWIWTWDWDAVHDGTDIDIDTHYYDYDHDPVSVVVVVVVVVD/DAEEAAEPQAVVVQLVVQVVPPPDKWKWFFFADPPDPRYHYGHHIDTADPDVGDVVVVVVVCVVVVVVPRNTDTQAMEIENAPDADDADPVRQVVLVVVCVVPVRRKYKYWHSNVCVVPHTGIWIWHPPCPIDTHHYHYDADPVRVVVVVVVVVVVPD

Organism: Saccharomyces cerevisiae (strain ATCC 204508 / S288c) (NCBI:txid559292)

Secondary structure (DSSP, 8-state):
----EEEE-HHHHHHHHHHHHHTT--TT---EEEEEEE-SSSEEEEEEEEE--EEE-SS-TT-EEE-HHHHHHHHHHHHHH-TTSEEEEEEE--SS--TTHHHHHHHHTTT-SSSPEEEEE-TT--SSS-SEEEEEEEEE---S--EEEEEEE-EEE---HHHHHHHHHHHT-/--EEEEEHHHHHHHHHHHHHHTTS--EEEEEEEEEETTEEEEEEEEE-------HHHHHHHHHHHHHTT--PEEEEEEEE-TTT-S---HHHHHHHHHHHHH-TT-EEEEEETTGGGGSS-EEEEEEE---EEEEEEEEE--HHHHHHHHHHHHHHH-